Protein 5NC8 (pdb70)

Foldseek 3Di:
DEEEEEACDPQSVVVVVVVCVVPYAYEYEEADDDDDDDVHHYDYDLPLDPVVCVVSVLVPGQEYEARDPDLVSSVSNVVCCVVPVVNYHYAYEAQDLVSQLVCVLVVNLRYDHDCPLVVLVVQLVVVVVVPDPSVVSVVVSVVVVVVVSVVSVVVSVVD/DEEEEEACDPQSVVVVVVVCVVPGAYEYEEADDDDDDGHYDHDQPLDPVVCVVRVLVPYQEYEARDDDLVSSVSNVVCCVVPPVNYHYAYEAQDLLSQLVCVVVPNLRYDHDCLLVVLVVQLVVVVVVPDPSVVSVVVSVVVVVVVSVVSNVCSVVHD

Nearest PDB structures (foldseek):
  5nc8-assembly1_A  TM=1.006E+00  e=4.667E-31  Shewanella denitrificans OS217
  5nc8-assembly1_B  TM=9.861E-01  e=5.699E-29  Shewanella denitrificans OS217
  3l9x-assembly1_B  TM=9.529E-01  e=3.252E-15  Escherichia coli K-12
  3eyw-assembly1_B  TM=9.584E-01  e=4.752E-15  Escherichia coli K-12
  3l9w-assembly1_B  TM=9.589E-01  e=1.580E-14  Escherichia coli K-12

Radius of gyration: 20.37 Å; Cα contacts (8 Å, |Δi|>4): 552; chains: 2; bounding box: 45×52×51 Å

Sequence (317 aa):
NSVIIAGYGRFGQVVGRLLSAQGYHLSILDHSPSQIDMLNKVFYGDAARKDLLEAAGAKDAQLLVIAIDAPDKALEIVELAHKHYPQLKIVARAIDRRHAYQYLRLGVTSFKRETFDSAVNLGIEALTLLGNSSTVAERAGDLFSQHDNASLHELAALWNSVIIAGYGRFGQVVGRLLSAQGYHLSILDHSPSQIDNKVFYGDAARKDLLEAAGAKDAQLLVIAIDAPDKALEIVELAHKHYPQLKIVARAIDRRHAYQYLRLGVTSFKRETFDSAVNLGIEALTLLGNSSTVAERAGDLFSQHDNASLHELAALWG

Structure (mmCIF, N/CA/C/O backbone):
data_5NC8
#
_entry.id   5NC8
#
_cell.length_a   71.600
_cell.length_b   71.600
_cell.length_c   140.350
_cell.angle_alpha   90.00
_cell.angle_beta   90.00
_cell.angle_gamma   90.00
#
_symmetry.space_group_name_H-M   'P 41 21 2'
#
loop_
_entity.id
_entity.type
_entity.pdbx_description
1 polymer 'Potassium efflux system protein'
2 non-polymer 'ADENOSINE MONOPHOSPHATE'
#
loop_
_atom_site.group_PDB
_atom_site.id
_atom_site.type_symbol
_atom_site.label_atom_id
_atom_site.label_alt_id
_atom_site.label_comp_id
_atom_site.label_asym_id
_atom_site.label_entity_id
_atom_site.label_seq_id
_atom_site.pdbx_PDB_ins_code
_atom_site.Cartn_x
_atom_site.Cartn_y
_atom_site.Cartn_z
_atom_site.occupancy
_atom_site.B_iso_or_equiv
_atom_site.auth_seq_id
_atom_site.auth_comp_id
_atom_site.auth_asym_id
_atom_site.auth_atom_id
_atom_site.pdbx_PDB_model_num
ATOM 1 N N . ASN A 1 28 ? -7.483 19.963 24.844 1.00 153.38 407 ASN A N 1
ATOM 2 C CA . ASN A 1 28 ? -7.666 18.695 24.062 1.00 149.64 407 ASN A CA 1
ATOM 3 C C . ASN A 1 28 ? -6.384 18.216 23.363 1.00 141.30 407 ASN A C 1
ATOM 4 O O . ASN A 1 28 ? -5.319 18.820 23.552 1.00 134.89 407 ASN A O 1
ATOM 9 N N . SER A 1 29 ? -6.480 17.140 22.570 1.00 136.83 408 SER A N 1
ATOM 10 C CA . SER A 1 29 ? -5.293 16.427 22.100 1.00 131.89 408 SER A CA 1
ATOM 11 C C . SER A 1 29 ? -4.922 16.508 20.628 1.00 124.51 408 SER A C 1
ATOM 12 O O . SER A 1 29 ? -5.695 16.130 19.738 1.00 125.58 408 SER A O 1
ATOM 15 N N . VAL A 1 30 ? -3.675 16.920 20.410 1.00 115.39 409 VAL A N 1
ATOM 16 C CA . VAL A 1 30 ? -3.118 17.116 19.080 1.00 108.75 409 VAL A CA 1
ATOM 17 C C . VAL A 1 30 ? -1.812 16.346 18.899 1.00 102.77 409 VAL A C 1
ATOM 18 O O . VAL A 1 30 ? -0.936 16.372 19.751 1.00 99.65 409 VAL A O 1
ATOM 22 N N . ILE A 1 31 ? -1.680 15.682 17.760 1.00 100.53 410 ILE A N 1
ATOM 23 C CA . ILE A 1 31 ? -0.461 14.971 17.426 1.00 98.37 410 ILE A CA 1
ATOM 24 C C . ILE A 1 31 ? 0.338 15.793 16.415 1.00 95.56 410 ILE A C 1
ATOM 25 O O . ILE A 1 31 ? -0.126 16.047 15.309 1.00 96.14 410 ILE A O 1
ATOM 30 N N . ILE A 1 32 ? 1.540 16.180 16.785 1.00 93.30 411 ILE A N 1
ATOM 31 C CA . ILE A 1 32 ? 2.398 16.887 15.874 1.00 94.08 411 ILE A CA 1
ATOM 32 C C . ILE A 1 32 ? 3.435 15.892 15.407 1.00 95.54 411 ILE A C 1
ATOM 33 O O . ILE A 1 32 ? 4.244 15.416 16.200 1.00 99.63 411 ILE A O 1
ATOM 38 N N . ALA A 1 33 ? 3.398 15.581 14.118 1.00 94.69 412 ALA A N 1
ATOM 39 C CA . ALA A 1 33 ? 4.349 14.677 13.530 1.00 95.63 412 ALA A CA 1
ATOM 40 C C . ALA A 1 33 ? 5.413 15.518 12.889 1.00 93.67 412 ALA A C 1
ATOM 41 O O . ALA A 1 33 ? 5.130 16.251 11.955 1.00 93.43 412 ALA A O 1
ATOM 43 N N . GLY A 1 34 ? 6.643 15.414 13.366 1.00 94.58 413 GLY A N 1
ATOM 44 C CA . GLY A 1 34 ? 7.719 16.307 12.886 1.00 95.51 413 GLY A CA 1
ATOM 45 C C . GLY A 1 34 ? 7.794 17.535 13.759 1.00 92.35 413 GLY A C 1
ATOM 46 O O . GLY A 1 34 ? 6.778 18.182 13.989 1.00 93.24 413 GLY A O 1
ATOM 47 N N . TYR A 1 35 ? 8.966 17.832 14.294 1.00 92.63 414 TYR A N 1
ATOM 48 C CA . TYR A 1 35 ? 9.094 18.927 15.240 1.00 92.49 414 TYR A CA 1
ATOM 49 C C . TYR A 1 35 ? 10.323 19.730 14.935 1.00 91.19 414 TYR A C 1
ATOM 50 O O . TYR A 1 35 ? 11.123 20.050 15.806 1.00 90.89 414 TYR A O 1
ATOM 59 N N . GLY A 1 36 ? 10.444 20.070 13.662 1.00 89.22 415 GLY A N 1
ATOM 60 C CA . GLY A 1 36 ? 11.514 20.909 13.233 1.00 89.77 415 GLY A CA 1
ATOM 61 C C . GLY A 1 36 ? 11.068 22.335 13.371 1.00 85.87 415 GLY A C 1
ATOM 62 O O . GLY A 1 36 ? 10.233 22.655 14.233 1.00 83.94 415 GLY A O 1
ATOM 63 N N . ARG A 1 37 ? 11.609 23.191 12.507 1.00 84.52 416 ARG A N 1
ATOM 64 C CA . ARG A 1 37 ? 11.205 24.585 12.459 1.00 81.71 416 ARG A CA 1
ATOM 65 C C . ARG A 1 37 ? 9.694 24.747 12.276 1.00 80.68 416 ARG A C 1
ATOM 66 O O . ARG A 1 37 ? 9.062 25.599 12.898 1.00 81.45 416 ARG A O 1
ATOM 74 N N . PHE A 1 38 ? 9.111 23.912 11.435 1.00 81.80 417 PHE A N 1
ATOM 75 C CA . PHE A 1 38 ? 7.699 24.002 11.160 1.00 79.13 417 PHE A CA 1
ATOM 76 C C . PHE A 1 38 ? 6.894 23.569 12.366 1.00 80.02 417 PHE A C 1
ATOM 77 O O . PHE A 1 38 ? 6.114 24.355 12.889 1.00 83.36 417 PHE A O 1
ATOM 85 N N . GLY A 1 39 ? 7.079 22.342 12.831 1.00 81.81 418 GLY A N 1
ATOM 86 C CA . GLY A 1 39 ? 6.241 21.812 13.947 1.00 80.99 418 GLY A CA 1
ATOM 87 C C . GLY A 1 39 ? 6.326 22.554 15.281 1.00 81.21 418 GLY A C 1
ATOM 88 O O . GLY A 1 39 ? 5.377 22.562 16.034 1.00 78.72 418 GLY A O 1
ATOM 89 N N . GLN A 1 40 ? 7.464 23.196 15.563 1.00 83.96 419 GLN A N 1
ATOM 90 C CA . GLN A 1 40 ? 7.612 23.934 16.812 1.00 87.00 419 GLN A CA 1
ATOM 91 C C . GLN A 1 40 ? 6.788 25.190 16.847 1.00 87.54 419 GLN A C 1
ATOM 92 O O . GLN A 1 40 ? 6.253 25.557 17.898 1.00 91.44 419 GLN A O 1
ATOM 98 N N . VAL A 1 41 ? 6.718 25.875 15.712 1.00 85.51 420 VAL A N 1
ATOM 99 C CA . VAL A 1 41 ? 5.880 27.064 15.593 1.00 84.92 420 VAL A CA 1
ATOM 100 C C . VAL A 1 41 ? 4.396 26.703 15.844 1.00 85.81 420 VAL A C 1
ATOM 101 O O . VAL A 1 41 ? 3.699 27.336 16.649 1.00 88.47 420 VAL A O 1
ATOM 105 N N . VAL A 1 42 ? 3.934 25.660 15.181 1.00 85.02 421 VAL A N 1
ATOM 106 C CA . VAL A 1 42 ? 2.565 25.210 15.339 1.00 86.62 421 VAL A CA 1
ATOM 107 C C . VAL A 1 42 ? 2.352 24.718 16.746 1.00 92.23 421 VAL A C 1
ATOM 108 O O . VAL A 1 42 ? 1.319 24.956 17.342 1.00 93.89 421 VAL A O 1
ATOM 112 N N . GLY A 1 43 ? 3.329 23.993 17.265 1.00 72.65 422 GLY A N 1
ATOM 113 C CA . GLY A 1 43 ? 3.257 23.471 18.633 1.00 79.36 422 GLY A CA 1
ATOM 114 C C . GLY A 1 43 ? 3.011 24.585 19.634 1.00 82.04 422 GLY A C 1
ATOM 115 O O . GLY A 1 43 ? 2.069 24.528 20.446 1.00 81.55 422 GLY A O 1
ATOM 116 N N . ARG A 1 44 ? 3.857 25.610 19.533 1.00 83.65 423 ARG A N 1
ATOM 117 C CA . ARG A 1 44 ? 3.750 26.810 20.349 1.00 84.74 423 ARG A CA 1
ATOM 118 C C . ARG A 1 44 ? 2.410 27.516 20.184 1.00 83.02 423 ARG A C 1
ATOM 119 O O . ARG A 1 44 ? 1.712 27.807 21.170 1.00 83.12 423 ARG A O 1
ATOM 127 N N . LEU A 1 45 ? 2.049 27.785 18.935 1.00 78.44 424 LEU A N 1
ATOM 128 C CA . LEU A 1 45 ? 0.773 28.417 18.667 1.00 75.54 424 LEU A CA 1
ATOM 129 C C . LEU A 1 45 ? -0.373 27.744 19.404 1.00 76.38 424 LEU A C 1
ATOM 130 O O . LEU A 1 45 ? -1.163 28.416 20.046 1.00 81.69 424 LEU A O 1
ATOM 135 N N . LEU A 1 46 ? -0.465 26.426 19.325 1.00 78.88 425 LEU A N 1
ATOM 136 C CA . LEU A 1 46 ? -1.611 25.699 19.895 1.00 81.28 425 LEU A CA 1
ATOM 137 C C . LEU A 1 46 ? -1.549 25.566 21.400 1.00 82.27 425 LEU A C 1
ATOM 138 O O . LEU A 1 46 ? -2.585 25.697 22.054 1.00 85.81 425 LEU A O 1
ATOM 143 N N . SER A 1 47 ? -0.359 25.332 21.958 1.00 79.88 426 SER A N 1
ATOM 144 C CA . SER A 1 47 ? -0.221 25.327 23.426 1.00 83.03 426 SER A CA 1
ATOM 145 C C . SER A 1 47 ? -0.625 26.663 24.056 1.00 84.32 426 SER A C 1
ATOM 146 O O . SER A 1 47 ? -0.948 26.719 25.252 1.00 83.51 426 SER A O 1
ATOM 149 N N . ALA A 1 48 ? -0.515 27.744 23.271 1.00 81.37 427 ALA A N 1
ATOM 150 C CA . ALA A 1 48 ? -0.998 29.052 23.684 1.00 78.78 427 ALA A CA 1
ATOM 151 C C . ALA A 1 48 ? -2.458 28.956 24.086 1.00 80.82 427 ALA A C 1
ATOM 152 O O . ALA A 1 48 ? -2.812 29.493 25.112 1.00 85.07 427 ALA A O 1
ATOM 154 N N . GLN A 1 49 ? -3.282 28.234 23.320 1.00 80.48 428 GLN A N 1
ATOM 155 C CA . GLN A 1 49 ? -4.689 28.027 23.687 1.00 84.06 428 GLN A CA 1
ATOM 156 C C . GLN A 1 49 ? -4.913 26.858 24.582 1.00 86.53 428 GLN A C 1
ATOM 157 O O . GLN A 1 49 ? -6.038 26.577 24.964 1.00 86.89 428 GLN A O 1
ATOM 163 N N . GLY A 1 50 ? -3.852 26.148 24.884 1.00 89.36 429 GLY A N 1
ATOM 164 C CA . GLY A 1 50 ? -3.915 25.148 25.917 1.00 96.11 429 GLY A CA 1
ATOM 165 C C . GLY A 1 50 ? -4.262 23.788 25.389 1.00 96.76 429 GLY A C 1
ATOM 166 O O . GLY A 1 50 ? -4.831 22.979 26.114 1.00 102.81 429 GLY A O 1
ATOM 167 N N . TYR A 1 51 ? -3.896 23.512 24.147 1.00 92.75 430 TYR A N 1
ATOM 168 C CA . TYR A 1 51 ? -4.019 22.164 23.656 1.00 95.17 430 TYR A CA 1
ATOM 169 C C . TYR A 1 51 ? -2.827 21.327 24.085 1.00 99.38 430 TYR A C 1
ATOM 170 O O . TYR A 1 51 ? -1.692 21.711 23.866 1.00 97.53 430 TYR A O 1
ATOM 179 N N . HIS A 1 52 ? -3.090 20.188 24.718 1.00 105.35 431 HIS A N 1
ATOM 180 C CA . HIS A 1 52 ? -2.033 19.223 24.997 1.00 109.05 431 HIS A CA 1
ATOM 181 C C . HIS A 1 52 ? -1.507 18.707 23.658 1.00 102.33 431 HIS A C 1
ATOM 182 O O . HIS A 1 52 ? -2.234 18.641 22.673 1.00 106.11 431 HIS A O 1
ATOM 189 N N . LEU A 1 53 ? -0.236 18.353 23.621 1.00 98.29 432 LEU A N 1
ATOM 190 C CA . LEU A 1 53 ? 0.384 17.892 22.391 1.00 94.37 432 LEU A CA 1
ATOM 191 C C . LEU A 1 53 ? 1.105 16.556 22.582 1.00 94.56 432 LEU A C 1
ATOM 192 O O . LEU A 1 53 ? 1.622 16.279 23.661 1.00 92.56 432 LEU A O 1
ATOM 197 N N . SER A 1 54 ? 1.116 15.738 21.525 1.00 93.83 433 SER A N 1
ATOM 198 C CA . SER A 1 54 ? 1.999 14.577 21.430 1.00 94.60 433 SER A CA 1
ATOM 199 C C . SER A 1 54 ? 2.879 14.757 20.208 1.00 94.18 433 SER A C 1
ATOM 200 O O . SER A 1 54 ? 2.385 14.806 19.077 1.00 97.86 433 SER A O 1
ATOM 203 N N . ILE A 1 55 ? 4.179 14.860 20.440 1.00 92.10 434 ILE A N 1
ATOM 204 C CA . ILE A 1 55 ? 5.120 15.159 19.383 1.00 90.90 434 ILE A CA 1
ATOM 205 C C . ILE A 1 55 ? 5.793 13.869 18.943 1.00 92.59 434 ILE A C 1
ATOM 206 O O . ILE A 1 55 ? 6.185 13.062 19.791 1.00 97.78 434 ILE A O 1
ATOM 211 N N . LEU A 1 56 ? 5.945 13.692 17.627 1.00 90.28 435 LEU A N 1
ATOM 212 C CA . LEU A 1 56 ? 6.787 12.631 17.048 1.00 90.34 435 LEU A CA 1
ATOM 213 C C . LEU A 1 56 ? 7.918 13.260 16.240 1.00 90.34 435 LEU A C 1
ATOM 214 O O . LEU A 1 56 ? 7.669 14.164 15.448 1.00 88.23 435 LEU A O 1
ATOM 219 N N . ASP A 1 57 ? 9.155 12.793 16.432 1.00 94.34 436 ASP A N 1
ATOM 220 C CA . ASP A 1 57 ? 10.304 13.270 15.623 1.00 94.78 436 ASP A CA 1
ATOM 221 C C . ASP A 1 57 ? 11.431 12.228 15.530 1.00 97.00 436 ASP A C 1
ATOM 222 O O . ASP A 1 57 ? 11.683 11.489 16.476 1.00 97.89 436 ASP A O 1
ATOM 227 N N . HIS A 1 58 ? 12.084 12.166 14.369 1.00 99.07 437 HIS A N 1
ATOM 228 C CA . HIS A 1 58 ? 13.379 11.521 14.221 1.00 102.11 437 HIS A CA 1
ATOM 229 C C . HIS A 1 58 ? 14.389 12.115 15.210 1.00 105.76 437 HIS A C 1
ATOM 230 O O . HIS A 1 58 ? 14.473 13.342 15.365 1.00 104.61 437 HIS A O 1
ATOM 237 N N . SER A 1 59 ? 15.218 11.271 15.801 1.00 109.40 438 SER A N 1
ATOM 238 C CA . SER A 1 59 ? 16.381 11.745 16.563 1.00 114.03 438 SER A CA 1
ATOM 239 C C . SER A 1 59 ? 16.062 12.552 17.835 1.00 112.99 438 SER A C 1
ATOM 240 O O . SER A 1 59 ? 15.442 13.620 17.764 1.00 104.39 438 SER A O 1
ATOM 243 N N . PRO A 1 60 ? 16.493 12.023 19.003 1.00 119.78 439 PRO A N 1
ATOM 244 C CA . PRO A 1 60 ? 16.481 12.704 20.309 1.00 125.19 439 PRO A CA 1
ATOM 245 C C . PRO A 1 60 ? 17.240 14.040 20.386 1.00 131.59 439 PRO A C 1
ATOM 246 O O . PRO A 1 60 ? 18.332 14.195 19.822 1.00 124.39 439 PRO A O 1
ATOM 250 N N . SER A 1 61 ? 16.615 14.995 21.076 1.00 139.78 440 SER A N 1
ATOM 251 C CA . SER A 1 61 ? 17.226 16.258 21.423 1.00 147.71 440 SER A CA 1
ATOM 252 C C . SER A 1 61 ? 17.373 16.297 22.966 1.00 153.49 440 SER A C 1
ATOM 253 O O . SER A 1 61 ? 18.096 15.470 23.569 1.00 149.76 440 SER A O 1
ATOM 256 N N . GLN A 1 62 ? 16.744 17.310 23.569 1.00 154.50 441 GLN A N 1
ATOM 257 C CA . GLN A 1 62 ? 16.320 17.345 24.964 1.00 153.66 441 GLN A CA 1
ATOM 258 C C . GLN A 1 62 ? 14.881 17.901 24.884 1.00 150.16 441 GLN A C 1
ATOM 259 O O . GLN A 1 62 ? 14.509 18.501 23.852 1.00 136.35 441 GLN A O 1
ATOM 265 N N . ILE A 1 63 ? 14.069 17.691 25.928 1.00 146.77 442 ILE A N 1
ATOM 266 C CA . ILE A 1 63 ? 12.636 18.050 25.871 1.00 134.39 442 ILE A CA 1
ATOM 267 C C . ILE A 1 63 ? 11.931 18.419 27.179 1.00 133.34 442 ILE A C 1
ATOM 268 O O . ILE A 1 63 ? 12.218 17.910 28.257 1.00 130.91 442 ILE A O 1
ATOM 273 N N . ASP A 1 64 ? 10.963 19.312 27.012 1.00 135.40 443 ASP A N 1
ATOM 274 C CA . ASP A 1 64 ? 10.074 19.773 28.064 1.00 141.72 443 ASP A CA 1
ATOM 275 C C . ASP A 1 64 ? 9.011 18.782 28.568 1.00 145.42 443 ASP A C 1
ATOM 276 O O . ASP A 1 64 ? 8.255 18.164 27.798 1.00 140.68 443 ASP A O 1
ATOM 281 N N . MET A 1 65 ? 8.958 18.671 29.890 1.00 143.69 444 MET A N 1
ATOM 282 C CA . MET A 1 65 ? 7.739 18.312 30.597 1.00 144.28 444 MET A CA 1
ATOM 283 C C . MET A 1 65 ? 6.582 19.265 30.194 1.00 150.03 444 MET A C 1
ATOM 284 O O . MET A 1 65 ? 6.617 19.908 29.127 1.00 148.07 444 MET A O 1
ATOM 289 N N . LEU A 1 66 ? 5.562 19.348 31.055 1.00 151.77 445 LEU A N 1
ATOM 290 C CA . LEU A 1 66 ? 4.433 20.276 30.906 1.00 142.81 445 LEU A CA 1
ATOM 291 C C . LEU A 1 66 ? 3.792 20.216 29.537 1.00 134.90 445 LEU A C 1
ATOM 292 O O . LEU A 1 66 ? 2.857 19.446 29.334 1.00 131.00 445 LEU A O 1
ATOM 297 N N . ASN A 1 71 ? 3.052 17.816 27.754 1.00 112.90 450 ASN A N 1
ATOM 298 C CA . ASN A 1 71 ? 3.476 17.331 26.443 1.00 109.90 450 ASN A CA 1
ATOM 299 C C . ASN A 1 71 ? 4.054 15.922 26.519 1.00 104.14 450 ASN A C 1
ATOM 300 O O . ASN A 1 71 ? 4.457 15.473 27.587 1.00 107.90 450 ASN A O 1
ATOM 305 N N . LYS A 1 72 ? 4.096 15.247 25.372 1.00 95.78 451 LYS A N 1
ATOM 306 C CA . LYS A 1 72 ? 4.399 13.819 25.304 1.00 97.45 451 LYS A CA 1
ATOM 307 C C . LYS A 1 72 ? 5.146 13.536 24.020 1.00 95.78 451 LYS A C 1
ATOM 308 O O . LYS A 1 72 ? 4.642 13.822 22.932 1.00 91.27 451 LYS A O 1
ATOM 314 N N . VAL A 1 73 ? 6.344 12.957 24.156 1.00 97.79 452 VAL A N 1
ATOM 315 C CA . VAL A 1 73 ? 7.346 12.936 23.077 1.00 90.74 452 VAL A CA 1
ATOM 316 C C . VAL A 1 73 ? 7.860 11.525 22.774 1.00 90.85 452 VAL A C 1
ATOM 317 O O . VAL A 1 73 ? 8.327 10.798 23.665 1.00 93.12 452 VAL A O 1
ATOM 321 N N . PHE A 1 74 ? 7.775 11.151 21.503 1.00 89.13 453 PHE A N 1
ATOM 322 C CA . PHE A 1 74 ? 8.193 9.818 21.057 1.00 89.80 453 PHE A CA 1
ATOM 323 C C . PHE A 1 74 ? 9.115 10.003 19.889 1.00 88.10 453 PHE A C 1
ATOM 324 O O . PHE A 1 74 ? 8.802 10.720 18.922 1.00 88.22 453 PHE A O 1
ATOM 332 N N . TYR A 1 75 ? 10.244 9.329 19.954 1.00 88.95 454 TYR A N 1
ATOM 333 C CA . TYR A 1 75 ? 11.216 9.429 18.890 1.00 88.29 454 TYR A CA 1
ATOM 334 C C . TYR A 1 75 ? 11.092 8.222 17.954 1.00 83.34 454 TYR A C 1
ATOM 335 O O . TYR A 1 75 ? 11.151 7.068 18.383 1.00 85.71 454 TYR A O 1
ATOM 344 N N . GLY A 1 76 ? 10.847 8.508 16.681 1.00 78.72 455 GLY A N 1
ATOM 345 C CA . GLY A 1 76 ? 10.746 7.477 15.665 1.00 80.08 455 GLY A CA 1
ATOM 346 C C . GLY A 1 76 ? 10.171 7.979 14.357 1.00 79.36 455 GLY A C 1
ATOM 347 O O . GLY A 1 76 ? 9.906 9.184 14.192 1.00 76.84 455 GLY A O 1
ATOM 348 N N . ASP A 1 77 ? 9.972 7.047 13.425 1.00 81.95 456 ASP A N 1
ATOM 349 C CA . ASP A 1 77 ? 9.332 7.347 12.150 1.00 81.06 456 ASP A CA 1
ATOM 350 C C . ASP A 1 77 ? 7.816 7.547 12.345 1.00 84.12 456 ASP A C 1
ATOM 351 O O . ASP A 1 77 ? 7.106 6.639 12.774 1.00 75.98 456 ASP A O 1
ATOM 356 N N . ALA A 1 78 ? 7.352 8.763 12.056 1.00 83.27 457 ALA A N 1
ATOM 357 C CA . ALA A 1 78 ? 5.968 9.145 12.264 1.00 82.80 457 ALA A CA 1
ATOM 358 C C . ALA A 1 78 ? 5.033 8.326 11.383 1.00 80.39 457 ALA A C 1
ATOM 359 O O . ALA A 1 78 ? 3.861 8.100 11.737 1.00 81.73 457 ALA A O 1
ATOM 361 N N . ALA A 1 79 ? 5.554 7.880 10.242 1.00 76.81 458 ALA A N 1
ATOM 362 C CA . ALA A 1 79 ? 4.805 6.993 9.342 1.00 83.10 458 ALA A CA 1
ATOM 363 C C . ALA A 1 79 ? 4.709 5.515 9.809 1.00 87.70 458 ALA A C 1
ATOM 364 O O . ALA A 1 79 ? 4.339 4.655 9.020 1.00 90.00 458 ALA A O 1
ATOM 366 N N . ARG A 1 80 ? 5.089 5.220 11.055 1.00 90.08 459 ARG A N 1
ATOM 367 C CA . ARG A 1 80 ? 4.837 3.917 11.678 1.00 92.07 459 ARG A CA 1
ATOM 368 C C . ARG A 1 80 ? 3.540 4.010 12.454 1.00 91.33 459 ARG A C 1
ATOM 369 O O . ARG A 1 80 ? 3.336 4.960 13.237 1.00 81.53 459 ARG A O 1
ATOM 377 N N . LYS A 1 81 ? 2.668 3.021 12.254 1.00 94.05 460 LYS A N 1
ATOM 378 C CA . LYS A 1 81 ? 1.362 3.025 12.911 1.00 93.53 460 LYS A CA 1
ATOM 379 C C . LYS A 1 81 ? 1.499 2.805 14.423 1.00 95.17 460 LYS A C 1
ATOM 380 O O . LYS A 1 81 ? 0.876 3.516 15.208 1.00 90.83 460 LYS A O 1
ATOM 386 N N . ASP A 1 82 ? 2.316 1.832 14.827 1.00 100.75 461 ASP A N 1
ATOM 387 C CA . ASP A 1 82 ? 2.549 1.569 16.245 1.00 106.26 461 ASP A CA 1
ATOM 388 C C . ASP A 1 82 ? 2.885 2.854 17.013 1.00 104.22 461 ASP A C 1
ATOM 389 O O . ASP A 1 82 ? 2.501 2.996 18.173 1.00 105.73 461 ASP A O 1
ATOM 394 N N . LEU A 1 83 ? 3.588 3.780 16.348 1.00 100.47 462 LEU A N 1
ATOM 395 C CA . LEU A 1 83 ? 4.089 5.008 16.973 1.00 94.85 462 LEU A CA 1
ATOM 396 C C . LEU A 1 83 ? 2.994 6.075 17.103 1.00 92.84 462 LEU A C 1
ATOM 397 O O . LEU A 1 83 ? 2.835 6.694 18.154 1.00 86.63 462 LEU A O 1
ATOM 402 N N . LEU A 1 84 ? 2.222 6.261 16.037 1.00 94.74 463 LEU A N 1
ATOM 403 C CA . LEU A 1 84 ? 1.011 7.092 16.092 1.00 90.34 463 LEU A CA 1
ATOM 404 C C . LEU A 1 84 ? 0.069 6.624 17.204 1.00 94.01 463 LEU A C 1
ATOM 405 O O . LEU A 1 84 ? -0.385 7.439 18.000 1.00 99.46 463 LEU A O 1
ATOM 410 N N . GLU A 1 85 ? -0.197 5.316 17.266 1.00 92.07 464 GLU A N 1
ATOM 411 C CA . GLU A 1 85 ? -1.045 4.720 18.311 1.00 96.75 464 GLU A CA 1
ATOM 412 C C . GLU A 1 85 ? -0.554 5.077 19.703 1.00 94.64 464 GLU A C 1
ATOM 413 O O . GLU A 1 85 ? -1.343 5.315 20.613 1.00 91.58 464 GLU A O 1
ATOM 419 N N . ALA A 1 86 ? 0.765 5.080 19.858 1.00 96.57 465 ALA A N 1
ATOM 420 C CA . ALA A 1 86 ? 1.423 5.508 21.100 1.00 101.29 465 ALA A CA 1
ATOM 421 C C . ALA A 1 86 ? 1.234 7.004 21.385 1.00 98.07 465 ALA A C 1
ATOM 422 O O . ALA A 1 86 ? 1.095 7.402 22.543 1.00 98.29 465 ALA A O 1
ATOM 424 N N . ALA A 1 87 ? 1.211 7.822 20.332 1.00 91.08 466 ALA A N 1
ATOM 425 C CA . ALA A 1 87 ? 0.867 9.239 20.467 1.00 88.52 466 ALA A CA 1
ATOM 426 C C . ALA A 1 87 ? -0.644 9.443 20.626 1.00 89.18 466 ALA A C 1
ATOM 427 O O . ALA A 1 87 ? -1.143 10.573 20.530 1.00 85.54 466 ALA A O 1
ATOM 429 N N . GLY A 1 88 ? -1.354 8.344 20.890 1.00 92.37 467 GLY A N 1
ATOM 430 C CA . GLY A 1 88 ? -2.785 8.353 21.119 1.00 95.37 467 GLY A CA 1
ATOM 431 C C . GLY A 1 88 ? -3.523 8.690 19.855 1.00 94.11 467 GLY A C 1
ATOM 432 O O . GLY A 1 88 ? -4.522 9.394 19.896 1.00 94.06 467 GLY A O 1
ATOM 433 N N . ALA A 1 89 ? -3.033 8.191 18.726 1.00 93.58 468 ALA A N 1
ATOM 434 C CA . ALA A 1 89 ? -3.707 8.434 17.451 1.00 95.32 468 ALA A CA 1
ATOM 435 C C . ALA A 1 89 ? -5.134 7.894 17.480 1.00 102.90 468 ALA A C 1
ATOM 436 O O . ALA A 1 89 ? -6.022 8.428 16.803 1.00 99.24 468 ALA A O 1
ATOM 438 N N . LYS A 1 90 ? -5.340 6.835 18.262 1.00 106.35 469 LYS A N 1
ATOM 439 C CA . LYS A 1 90 ? -6.660 6.273 18.432 1.00 112.44 469 LYS A CA 1
ATOM 440 C C . LYS A 1 90 ? -7.684 7.355 18.891 1.00 116.36 469 LYS A C 1
ATOM 441 O O . LYS A 1 90 ? -8.758 7.490 18.294 1.00 118.18 469 LYS A O 1
ATOM 447 N N . ASP A 1 91 ? -7.332 8.149 19.905 1.00 116.11 470 ASP A N 1
ATOM 448 C CA . ASP A 1 91 ? -8.268 9.123 20.504 1.00 115.99 470 ASP A CA 1
ATOM 449 C C . ASP A 1 91 ? -7.978 10.617 20.264 1.00 111.55 470 ASP A C 1
ATOM 450 O O . ASP A 1 91 ? -8.760 11.457 20.678 1.00 116.11 470 ASP A O 1
ATOM 455 N N . ALA A 1 92 ? -6.874 10.960 19.606 1.00 108.42 471 ALA A N 1
ATOM 456 C CA . ALA A 1 92 ? -6.578 12.365 19.291 1.00 100.29 471 ALA A CA 1
ATOM 457 C C . ALA A 1 92 ? -7.665 12.946 18.409 1.00 101.69 471 ALA A C 1
ATOM 458 O O . ALA A 1 92 ? -8.469 12.216 17.824 1.00 103.57 471 ALA A O 1
ATOM 460 N N . GLN A 1 93 ? -7.694 14.267 18.324 1.00 105.89 472 GLN A N 1
ATOM 461 C CA . GLN A 1 93 ? -8.703 14.978 17.529 1.00 110.74 472 GLN A CA 1
ATOM 462 C C . GLN A 1 93 ? -8.121 15.418 16.175 1.00 106.76 472 GLN A C 1
ATOM 463 O O . GLN A 1 93 ? -8.772 15.260 15.134 1.00 97.80 472 GLN A O 1
ATOM 469 N N . LEU A 1 94 ? -6.899 15.968 16.218 1.00 102.93 473 LEU A N 1
ATOM 470 C CA . LEU A 1 94 ? -6.218 16.531 15.044 1.00 93.57 473 LEU A CA 1
ATOM 471 C C . LEU A 1 94 ? -4.796 15.996 14.932 1.00 81.98 473 LEU A C 1
ATOM 472 O O . LEU A 1 94 ? -4.123 15.838 15.947 1.00 75.81 473 LEU A O 1
ATOM 477 N N . LEU A 1 95 ? -4.384 15.689 13.698 1.00 76.19 474 LEU A N 1
ATOM 478 C CA . LEU A 1 95 ? -3.007 15.340 13.363 1.00 73.27 474 LEU A CA 1
ATOM 479 C C . LEU A 1 95 ? -2.405 16.429 12.480 1.00 77.27 474 LEU A C 1
ATOM 480 O O . LEU A 1 95 ? -2.909 16.700 11.387 1.00 81.97 474 LEU A O 1
ATOM 485 N N . VAL A 1 96 ? -1.316 17.033 12.943 1.00 74.06 475 VAL A N 1
ATOM 486 C CA . VAL A 1 96 ? -0.531 17.962 12.139 1.00 67.25 475 VAL A CA 1
ATOM 487 C C . VAL A 1 96 ? 0.638 17.215 11.507 1.00 69.86 475 VAL A C 1
ATOM 488 O O . VAL A 1 96 ? 1.422 16.559 12.210 1.00 68.19 475 VAL A O 1
ATOM 492 N N . ILE A 1 97 ? 0.758 17.319 10.184 1.00 75.25 476 ILE A N 1
ATOM 493 C CA . ILE A 1 97 ? 1.896 16.757 9.441 1.00 72.99 476 ILE A CA 1
ATOM 494 C C . ILE A 1 97 ? 2.883 17.891 9.122 1.00 72.71 476 ILE A C 1
ATOM 495 O O . ILE A 1 97 ? 2.598 18.800 8.337 1.00 73.63 476 ILE A O 1
ATOM 500 N N . ALA A 1 98 ? 4.033 17.857 9.789 1.00 74.00 477 ALA A N 1
ATOM 501 C CA . ALA A 1 98 ? 4.957 18.994 9.819 1.00 70.15 477 ALA A CA 1
ATOM 502 C C . ALA A 1 98 ? 6.375 18.545 9.521 1.00 70.77 477 ALA A C 1
ATOM 503 O O . ALA A 1 98 ? 7.337 19.237 9.883 1.00 80.82 477 ALA A O 1
ATOM 505 N N . ILE A 1 99 ? 6.499 17.406 8.835 1.00 70.87 478 ILE A N 1
ATOM 506 C CA . ILE A 1 99 ? 7.790 16.846 8.436 1.00 69.67 478 ILE A CA 1
ATOM 507 C C . ILE A 1 99 ? 8.207 17.309 7.044 1.00 75.50 478 ILE A C 1
ATOM 508 O O . ILE A 1 99 ? 7.365 17.704 6.216 1.00 79.07 478 ILE A O 1
ATOM 513 N N . ASP A 1 100 ? 9.514 17.229 6.788 1.00 79.69 479 ASP A N 1
ATOM 514 C CA . ASP A 1 100 ? 10.121 17.741 5.545 1.00 82.93 479 ASP A CA 1
ATOM 515 C C . ASP A 1 100 ? 10.165 16.736 4.387 1.00 84.98 479 ASP A C 1
ATOM 516 O O . ASP A 1 100 ? 10.440 17.124 3.241 1.00 90.79 479 ASP A O 1
ATOM 521 N N . ALA A 1 101 ? 9.876 15.463 4.683 1.00 88.04 480 ALA A N 1
ATOM 522 C CA . ALA A 1 101 ? 9.848 14.372 3.676 1.00 94.50 480 ALA A CA 1
ATOM 523 C C . ALA A 1 101 ? 8.437 14.193 3.054 1.00 91.26 480 ALA A C 1
ATOM 524 O O . ALA A 1 101 ? 7.521 13.707 3.743 1.00 77.51 480 ALA A O 1
ATOM 526 N N . PRO A 1 102 ? 8.275 14.537 1.748 1.00 87.81 481 PRO A N 1
ATOM 527 C CA . PRO A 1 102 ? 6.938 14.590 1.143 1.00 87.00 481 PRO A CA 1
ATOM 528 C C . PRO A 1 102 ? 6.257 13.232 0.857 1.00 86.06 481 PRO A C 1
ATOM 529 O O . PRO A 1 102 ? 5.031 13.139 0.853 1.00 82.82 481 PRO A O 1
ATOM 533 N N . ASP A 1 103 ? 7.049 12.198 0.612 1.00 88.93 482 ASP A N 1
ATOM 534 C CA . ASP A 1 103 ? 6.518 10.869 0.378 1.00 90.33 482 ASP A CA 1
ATOM 535 C C . ASP A 1 103 ? 5.971 10.272 1.689 1.00 83.35 482 ASP A C 1
ATOM 536 O O . ASP A 1 103 ? 4.825 9.873 1.749 1.00 81.96 482 ASP A O 1
ATOM 541 N N . LYS A 1 104 ? 6.778 10.255 2.744 1.00 81.42 483 LYS A N 1
ATOM 542 C CA . LYS A 1 104 ? 6.301 9.882 4.077 1.00 79.15 483 LYS A CA 1
ATOM 543 C C . LYS A 1 104 ? 5.070 10.650 4.468 1.00 75.79 483 LYS A C 1
ATOM 544 O O . LYS A 1 104 ? 4.184 10.112 5.116 1.00 76.03 483 LYS A O 1
ATOM 550 N N . ALA A 1 105 ? 5.035 11.936 4.138 1.00 75.58 484 ALA A N 1
ATOM 551 C CA . ALA A 1 105 ? 3.906 12.762 4.524 1.00 72.48 484 ALA A CA 1
ATOM 552 C C . ALA A 1 105 ? 2.617 12.163 3.957 1.00 74.59 484 ALA A C 1
ATOM 553 O O . ALA A 1 105 ? 1.645 11.999 4.687 1.00 78.96 484 ALA A O 1
ATOM 555 N N . LEU A 1 106 ? 2.630 11.804 2.677 1.00 72.67 485 LEU A N 1
ATOM 556 C CA . LEU A 1 106 ? 1.470 11.180 2.040 1.00 73.81 485 LEU A CA 1
ATOM 557 C C . LEU A 1 106 ? 1.158 9.787 2.614 1.00 76.62 485 LEU A C 1
ATOM 558 O O . LEU A 1 106 ? 0.003 9.440 2.857 1.00 78.52 485 LEU A O 1
ATOM 563 N N . GLU A 1 107 ? 2.208 8.998 2.826 1.00 80.37 486 GLU A N 1
ATOM 564 C CA . GLU A 1 107 ? 2.142 7.712 3.519 1.00 80.94 486 GLU A CA 1
ATOM 565 C C . GLU A 1 107 ? 1.411 7.783 4.867 1.00 81.22 486 GLU A C 1
ATOM 566 O O . GLU A 1 107 ? 0.677 6.863 5.215 1.00 88.71 486 GLU A O 1
ATOM 572 N N . ILE A 1 108 ? 1.602 8.868 5.619 1.00 78.03 487 ILE A N 1
ATOM 573 C CA . ILE A 1 108 ? 0.863 9.082 6.864 1.00 76.43 487 ILE A CA 1
ATOM 574 C C . ILE A 1 108 ? -0.602 9.400 6.579 1.00 77.95 487 ILE A C 1
ATOM 575 O O . ILE A 1 108 ? -1.492 8.869 7.246 1.00 83.20 487 ILE A O 1
ATOM 580 N N . VAL A 1 109 ? -0.842 10.292 5.623 1.00 75.09 488 VAL A N 1
ATOM 581 C CA . VAL A 1 109 ? -2.205 10.707 5.276 1.00 81.09 488 VAL A CA 1
ATOM 582 C C . VAL A 1 109 ? -3.095 9.494 4.999 1.00 88.97 488 VAL A C 1
ATOM 583 O O . VAL A 1 109 ? -4.226 9.416 5.481 1.00 86.81 488 VAL A O 1
ATOM 587 N N . GLU A 1 110 ? -2.553 8.539 4.250 1.00 89.41 489 GLU A N 1
ATOM 588 C CA . GLU A 1 110 ? -3.235 7.278 3.988 1.00 95.05 489 GLU A CA 1
ATOM 589 C C . GLU A 1 110 ? -3.495 6.449 5.245 1.00 90.14 489 GLU A C 1
ATOM 590 O O . GLU A 1 110 ? -4.600 5.938 5.411 1.00 92.48 489 GLU A O 1
ATOM 596 N N . LEU A 1 111 ? -2.488 6.280 6.106 1.00 85.76 490 LEU A N 1
ATOM 597 C CA . LEU A 1 111 ? -2.687 5.515 7.352 1.00 88.49 490 LEU A CA 1
ATOM 598 C C . LEU A 1 111 ? -3.754 6.171 8.175 1.00 88.64 490 LEU A C 1
ATOM 599 O O . LEU A 1 111 ? -4.574 5.489 8.785 1.00 97.70 490 LEU A O 1
ATOM 604 N N . ALA A 1 112 ? -3.716 7.500 8.223 1.00 82.56 491 ALA A N 1
ATOM 605 C CA . ALA A 1 112 ? -4.711 8.253 8.959 1.00 77.69 491 ALA A CA 1
ATOM 606 C C . ALA A 1 112 ? -6.080 7.929 8.398 1.00 78.66 491 ALA A C 1
ATOM 607 O O . ALA A 1 112 ? -6.976 7.588 9.162 1.00 83.20 491 ALA A O 1
ATOM 609 N N . HIS A 1 113 ? -6.238 8.001 7.076 1.00 75.14 492 HIS A N 1
ATOM 610 C CA . HIS A 1 113 ? -7.516 7.645 6.460 1.00 80.16 492 HIS A CA 1
ATOM 611 C C . HIS A 1 113 ? -7.908 6.195 6.760 1.00 86.37 492 HIS A C 1
ATOM 612 O O . HIS A 1 113 ? -8.988 5.927 7.296 1.00 88.85 492 HIS A O 1
ATOM 619 N N . LYS A 1 114 ? -7.008 5.275 6.427 1.00 85.73 493 LYS A N 1
ATOM 620 C CA . LYS A 1 114 ? -7.243 3.845 6.574 1.00 88.01 493 LYS A CA 1
ATOM 621 C C . LYS A 1 114 ? -7.646 3.422 7.988 1.00 89.06 493 LYS A C 1
ATOM 622 O O . LYS A 1 114 ? -8.524 2.573 8.145 1.00 96.83 493 LYS A O 1
ATOM 628 N N . HIS A 1 115 ? -7.025 4.024 9.002 1.00 84.45 494 HIS A N 1
ATOM 629 C CA . HIS A 1 115 ? -7.149 3.559 10.391 1.00 86.27 494 HIS A CA 1
ATOM 630 C C . HIS A 1 115 ? -7.723 4.558 11.391 1.00 85.22 494 HIS A C 1
ATOM 631 O O . HIS A 1 115 ? -8.216 4.168 12.432 1.00 90.05 494 HIS A O 1
ATOM 638 N N . TYR A 1 116 ? -7.616 5.846 11.127 1.00 90.71 495 TYR A N 1
ATOM 639 C CA . TYR A 1 116 ? -8.091 6.843 12.090 1.00 96.73 495 TYR A CA 1
ATOM 640 C C . TYR A 1 116 ? -8.892 7.870 11.310 1.00 102.18 495 TYR A C 1
ATOM 641 O O . TYR A 1 116 ? -8.439 9.007 11.112 1.00 105.60 495 TYR A O 1
ATOM 650 N N . PRO A 1 117 ? -10.082 7.459 10.823 1.00 107.07 496 PRO A N 1
ATOM 651 C CA . PRO A 1 117 ? -10.887 8.335 9.971 1.00 100.97 496 PRO A CA 1
ATOM 652 C C . PRO A 1 117 ? -11.517 9.494 10.758 1.00 98.70 496 PRO A C 1
ATOM 653 O O . PRO A 1 117 ? -11.925 10.474 10.150 1.00 91.10 496 PRO A O 1
ATOM 657 N N . GLN A 1 118 ? -11.549 9.399 12.092 1.00 101.02 497 GLN A N 1
ATOM 658 C CA . GLN A 1 118 ? -12.080 10.476 12.924 1.00 110.96 497 GLN A CA 1
ATOM 659 C C . GLN A 1 118 ? -11.047 11.571 13.208 1.00 108.06 497 GLN A C 1
ATOM 660 O O . GLN A 1 118 ? -11.341 12.607 13.813 1.00 103.92 497 GLN A O 1
ATOM 666 N N . LEU A 1 119 ? -9.843 11.336 12.712 1.00 109.64 498 LEU A N 1
ATOM 667 C CA . LEU A 1 119 ? -8.722 12.240 12.863 1.00 102.57 498 LEU A CA 1
ATOM 668 C C . LEU A 1 119 ? -8.760 13.266 11.743 1.00 99.69 498 LEU A C 1
ATOM 669 O O . LEU A 1 119 ? -8.780 12.902 10.555 1.00 90.93 498 LEU A O 1
ATOM 674 N N . LYS A 1 120 ? -8.776 14.539 12.131 1.00 101.13 499 LYS A N 1
ATOM 675 C CA . LYS A 1 120 ? -8.621 15.636 11.179 1.00 96.65 499 LYS A CA 1
ATOM 676 C C . LYS A 1 120 ? -7.121 15.832 10.922 1.00 94.46 499 LYS A C 1
ATOM 677 O O . LYS A 1 120 ? -6.278 15.449 11.753 1.00 83.28 499 LYS A O 1
ATOM 683 N N . ILE A 1 121 ? -6.806 16.394 9.752 1.00 90.26 500 ILE A N 1
ATOM 684 C CA . ILE A 1 121 ? -5.432 16.513 9.297 1.00 81.81 500 ILE A CA 1
ATOM 685 C C . ILE A 1 121 ? -5.175 17.860 8.664 1.00 79.55 500 ILE A C 1
ATOM 686 O O . ILE A 1 121 ? -5.772 18.178 7.644 1.00 77.20 500 ILE A O 1
ATOM 691 N N . VAL A 1 122 ? -4.269 18.623 9.280 1.00 82.17 501 VAL A N 1
ATOM 692 C CA . VAL A 1 122 ? -3.546 19.718 8.604 1.00 79.94 501 VAL A CA 1
ATOM 693 C C . VAL A 1 122 ? -2.154 19.225 8.163 1.00 75.10 501 VAL A C 1
ATOM 694 O O . VAL A 1 122 ? -1.541 18.395 8.839 1.00 68.87 501 VAL A O 1
ATOM 698 N N . ALA A 1 123 ? -1.665 19.752 7.041 1.00 70.54 502 ALA A N 1
ATOM 699 C CA . ALA A 1 123 ? -0.409 19.288 6.469 1.00 69.34 502 ALA A CA 1
ATOM 700 C C . ALA A 1 123 ? 0.479 20.367 5.793 1.00 70.18 502 ALA A C 1
ATOM 701 O O . ALA A 1 123 ? 0.013 21.275 5.131 1.00 75.73 502 ALA A O 1
ATOM 703 N N . ARG A 1 124 ? 1.781 20.233 6.005 1.00 69.67 503 ARG A N 1
ATOM 704 C CA . ARG A 1 124 ? 2.809 21.031 5.356 1.00 65.51 503 ARG A CA 1
ATOM 705 C C . ARG A 1 124 ? 3.060 20.514 3.963 1.00 63.07 503 ARG A C 1
ATOM 706 O O . ARG A 1 124 ? 3.432 19.364 3.811 1.00 65.58 503 ARG A O 1
ATOM 714 N N . ALA A 1 125 ? 2.853 21.324 2.938 1.00 64.13 504 ALA A N 1
ATOM 715 C CA . ALA A 1 125 ? 3.243 20.913 1.587 1.00 67.96 504 ALA A CA 1
ATOM 716 C C . ALA A 1 125 ? 4.520 21.636 1.208 1.00 71.53 504 ALA A C 1
ATOM 717 O O . ALA A 1 125 ? 4.669 22.817 1.490 1.00 77.87 504 ALA A O 1
ATOM 719 N N . ILE A 1 126 ? 5.438 20.921 0.567 1.00 74.56 505 ILE A N 1
ATOM 720 C CA . ILE A 1 126 ? 6.758 21.447 0.211 1.00 76.77 505 ILE A CA 1
ATOM 721 C C . ILE A 1 126 ? 6.660 22.459 -0.949 1.00 83.07 505 ILE A C 1
ATOM 722 O O . ILE A 1 126 ? 7.330 23.503 -0.939 1.00 83.08 505 ILE A O 1
ATOM 727 N N . ASP A 1 127 ? 5.801 22.158 -1.923 1.00 86.83 506 ASP A N 1
ATOM 728 C CA . ASP A 1 127 ? 5.689 22.948 -3.144 1.00 89.11 506 ASP A CA 1
ATOM 729 C C . ASP A 1 127 ? 4.379 22.619 -3.871 1.00 90.43 506 ASP A C 1
ATOM 730 O O . ASP A 1 127 ? 3.615 21.764 -3.419 1.00 88.17 506 ASP A O 1
ATOM 735 N N . ARG A 1 128 ? 4.139 23.282 -5.004 1.00 94.20 507 ARG A N 1
ATOM 736 C CA . ARG A 1 128 ? 2.887 23.114 -5.764 1.00 90.99 507 ARG A CA 1
ATOM 737 C C . ARG A 1 128 ? 2.571 21.638 -6.075 1.00 90.25 507 ARG A C 1
ATOM 738 O O . ARG A 1 128 ? 1.455 21.187 -5.848 1.00 92.36 507 ARG A O 1
ATOM 746 N N . ARG A 1 129 ? 3.550 20.898 -6.594 1.00 89.24 508 ARG A N 1
ATOM 747 C CA . ARG A 1 129 ? 3.371 19.489 -6.949 1.00 87.96 508 ARG A CA 1
ATOM 748 C C . ARG A 1 129 ? 2.910 18.664 -5.744 1.00 86.12 508 ARG A C 1
ATOM 749 O O . ARG A 1 129 ? 1.961 17.921 -5.844 1.00 90.98 508 ARG A O 1
ATOM 757 N N . HIS A 1 130 ? 3.575 18.800 -4.605 1.00 83.21 509 HIS A N 1
ATOM 758 C CA . HIS A 1 130 ? 3.173 18.093 -3.383 1.00 77.30 509 HIS A CA 1
ATOM 759 C C . HIS A 1 130 ? 1.763 18.467 -2.950 1.00 75.89 509 HIS A C 1
ATOM 760 O O . HIS A 1 130 ? 1.036 17.638 -2.437 1.00 76.50 509 HIS A O 1
ATOM 767 N N . ALA A 1 131 ? 1.392 19.728 -3.137 1.00 77.68 510 ALA A N 1
ATOM 768 C CA . ALA A 1 131 ? 0.060 20.221 -2.783 1.00 72.76 510 ALA A CA 1
ATOM 769 C C . ALA A 1 131 ? -1.016 19.551 -3.633 1.00 71.60 510 ALA A C 1
ATOM 770 O O . ALA A 1 131 ? -2.052 19.135 -3.113 1.00 69.77 510 ALA A O 1
ATOM 772 N N . TYR A 1 132 ? -0.765 19.418 -4.931 1.00 74.24 511 TYR A N 1
ATOM 773 C CA . TYR A 1 132 ? -1.662 18.623 -5.790 1.00 86.18 511 TYR A CA 1
ATOM 774 C C . TYR A 1 132 ? -1.896 17.187 -5.310 1.00 81.60 511 TYR A C 1
ATOM 775 O O . TYR A 1 132 ? -2.951 16.643 -5.522 1.00 80.18 511 TYR A O 1
ATOM 784 N N . GLN A 1 133 ? -0.900 16.581 -4.681 1.00 79.50 512 GLN A N 1
ATOM 785 C CA . GLN A 1 133 ? -0.992 15.198 -4.275 1.00 78.10 512 GLN A CA 1
ATOM 786 C C . GLN A 1 133 ? -1.857 15.073 -3.043 1.00 75.50 512 GLN A C 1
ATOM 787 O O . GLN A 1 133 ? -2.609 14.123 -2.923 1.00 79.56 512 GLN A O 1
ATOM 793 N N . TYR A 1 134 ? -1.736 16.031 -2.130 1.00 76.55 513 TYR A N 1
ATOM 794 C CA . TYR A 1 134 ? -2.610 16.114 -0.965 1.00 78.87 513 TYR A CA 1
ATOM 795 C C . TYR A 1 134 ? -4.033 16.231 -1.430 1.00 78.79 513 TYR A C 1
ATOM 796 O O . TYR A 1 134 ? -4.922 15.582 -0.891 1.00 84.50 513 TYR A O 1
ATOM 805 N N . LEU A 1 135 ? -4.241 17.084 -2.429 1.00 77.85 514 LEU A N 1
ATOM 806 C CA . LEU A 1 135 ? -5.578 17.345 -2.956 1.00 77.41 514 LEU A CA 1
ATOM 807 C C . LEU A 1 135 ? -6.210 16.111 -3.551 1.00 81.47 514 LEU A C 1
ATOM 808 O O . LEU A 1 135 ? -7.402 15.875 -3.391 1.00 83.12 514 LEU A O 1
ATOM 813 N N . ARG A 1 136 ? -5.379 15.318 -4.209 1.00 84.97 515 ARG A N 1
ATOM 814 C CA . ARG A 1 136 ? -5.812 14.129 -4.894 1.00 85.71 515 ARG A CA 1
ATOM 815 C C . ARG A 1 136 ? -6.255 13.087 -3.884 1.00 82.71 515 ARG A C 1
ATOM 816 O O . ARG A 1 136 ? -7.080 12.242 -4.212 1.00 88.98 515 ARG A O 1
ATOM 824 N N . LEU A 1 137 ? -5.714 13.140 -2.663 1.00 76.69 516 LEU A N 1
ATOM 825 C CA . LEU A 1 137 ? -6.187 12.300 -1.554 1.00 77.80 516 LEU A CA 1
ATOM 826 C C . LEU A 1 137 ? -7.189 13.046 -0.672 1.00 81.03 516 LEU A C 1
ATOM 827 O O . LEU A 1 137 ? -7.419 12.658 0.481 1.00 79.01 516 LEU A O 1
ATOM 832 N N . GLY A 1 138 ? -7.755 14.133 -1.194 1.00 82.79 517 GLY A N 1
ATOM 833 C CA . GLY A 1 138 ? -8.823 14.831 -0.515 1.00 83.06 517 GLY A CA 1
ATOM 834 C C . GLY A 1 138 ? -8.424 15.620 0.697 1.00 82.55 517 GLY A C 1
ATOM 835 O O . GLY A 1 138 ? -9.295 16.079 1.431 1.00 94.08 517 GLY A O 1
ATOM 836 N N . VAL A 1 139 ? -7.121 15.818 0.901 1.00 86.48 518 VAL A N 1
ATOM 837 C CA . VAL A 1 139 ? -6.624 16.738 1.940 1.00 84.26 518 VAL A CA 1
ATOM 838 C C . VAL A 1 139 ? -6.602 18.148 1.357 1.00 83.01 518 VAL A C 1
ATOM 839 O O . VAL A 1 139 ? -5.835 18.434 0.424 1.00 83.67 518 VAL A O 1
ATOM 843 N N . THR A 1 140 ? -7.440 19.020 1.901 1.00 83.80 519 THR A N 1
ATOM 844 C CA . THR A 1 140 ? -7.531 20.398 1.412 1.00 89.78 519 THR A CA 1
ATOM 845 C C . THR A 1 140 ? -6.874 21.398 2.383 1.00 89.57 519 THR A C 1
ATOM 846 O O . THR A 1 140 ? -6.408 22.461 1.962 1.00 82.12 519 THR A O 1
ATOM 850 N N . SER A 1 141 ? -6.828 21.024 3.665 1.00 90.62 520 SER A N 1
ATOM 851 C CA . SER A 1 141 ? -6.188 21.818 4.706 1.00 87.29 520 SER A CA 1
ATOM 852 C C . SER A 1 141 ? -4.685 21.604 4.738 1.00 84.76 520 SER A C 1
ATOM 853 O O . SER A 1 141 ? -4.165 20.858 5.562 1.00 86.46 520 SER A O 1
ATOM 856 N N . PHE A 1 142 ? -3.991 22.264 3.826 1.00 81.39 521 PHE A N 1
ATOM 857 C CA . PHE A 1 142 ? -2.538 22.305 3.845 1.00 75.48 521 PHE A CA 1
ATOM 858 C C . PHE A 1 142 ? -2.033 23.710 3.510 1.00 74.12 521 PHE A C 1
ATOM 859 O O . PHE A 1 142 ? -2.799 24.607 3.128 1.00 74.38 521 PHE A O 1
ATOM 867 N N . LYS A 1 143 ? -0.722 23.859 3.613 1.00 72.65 522 LYS A N 1
ATOM 868 C CA . LYS A 1 143 ? -0.061 25.110 3.400 1.00 72.71 522 LYS A CA 1
ATOM 869 C C . LYS A 1 143 ? 1.302 24.808 2.805 1.00 72.49 522 LYS A C 1
ATOM 870 O O . LYS A 1 143 ? 2.034 24.015 3.377 1.00 69.98 522 LYS A O 1
ATOM 876 N N . ARG A 1 144 ? 1.630 25.415 1.659 1.00 75.36 523 ARG A N 1
ATOM 877 C CA . ARG A 1 144 ? 2.993 25.355 1.125 1.00 73.68 523 ARG A CA 1
ATOM 878 C C . ARG A 1 144 ? 3.942 26.103 2.046 1.00 69.26 523 ARG A C 1
ATOM 879 O O . ARG A 1 144 ? 3.641 27.235 2.460 1.00 69.05 523 ARG A O 1
ATOM 887 N N . GLU A 1 145 ? 5.096 25.500 2.322 1.00 67.20 524 GLU A N 1
ATOM 888 C CA . GLU A 1 145 ? 5.930 25.948 3.431 1.00 74.42 524 GLU A CA 1
ATOM 889 C C . GLU A 1 145 ? 6.543 27.334 3.229 1.00 76.59 524 GLU A C 1
ATOM 890 O O . GLU A 1 145 ? 6.508 28.152 4.145 1.00 84.28 524 GLU A O 1
ATOM 896 N N . THR A 1 146 ? 7.058 27.620 2.032 1.00 75.76 525 THR A N 1
ATOM 897 C CA . THR A 1 146 ? 7.681 28.930 1.747 1.00 71.96 525 THR A CA 1
ATOM 898 C C . THR A 1 146 ? 6.745 29.989 1.179 1.00 70.51 525 THR A C 1
ATOM 899 O O . THR A 1 146 ? 7.192 31.086 0.901 1.00 78.00 525 THR A O 1
ATOM 903 N N . PHE A 1 147 ? 5.464 29.685 0.987 1.00 69.34 526 PHE A N 1
ATOM 904 C CA . PHE A 1 147 ? 4.618 30.550 0.167 1.00 65.73 526 PHE A CA 1
ATOM 905 C C . PHE A 1 147 ? 4.221 31.834 0.900 1.00 68.01 526 PHE A C 1
ATOM 906 O O . PHE A 1 147 ? 4.324 32.912 0.351 1.00 65.23 526 PHE A O 1
ATOM 914 N N . ASP A 1 148 ? 3.743 31.704 2.128 1.00 72.81 527 ASP A N 1
ATOM 915 C CA . ASP A 1 148 ? 3.180 32.833 2.863 1.00 76.91 527 ASP A CA 1
ATOM 916 C C . ASP A 1 148 ? 4.274 33.800 3.302 1.00 74.93 527 ASP A C 1
ATOM 917 O O . ASP A 1 148 ? 4.046 35.014 3.372 1.00 71.38 527 ASP A O 1
ATOM 922 N N . SER A 1 149 ? 5.461 33.263 3.592 1.00 78.06 528 SER A N 1
ATOM 923 C CA . SER A 1 149 ? 6.609 34.116 3.929 1.00 75.66 528 SER A CA 1
ATOM 924 C C . SER A 1 149 ? 7.077 34.842 2.691 1.00 68.86 528 SER A C 1
ATOM 925 O O . SER A 1 149 ? 7.407 36.007 2.776 1.00 68.99 528 SER A O 1
ATOM 928 N N . ALA A 1 150 ? 7.098 34.164 1.544 1.00 63.84 529 ALA A N 1
ATOM 929 C CA . ALA A 1 150 ? 7.490 34.820 0.308 1.00 64.54 529 ALA A CA 1
ATOM 930 C C . ALA A 1 150 ? 6.514 35.948 -0.017 1.00 67.73 529 ALA A C 1
ATOM 931 O O . ALA A 1 150 ? 6.926 37.046 -0.322 1.00 73.22 529 ALA A O 1
ATOM 933 N N . VAL A 1 151 ? 5.222 35.684 0.073 1.00 71.90 530 VAL A N 1
ATOM 934 C CA . VAL A 1 151 ? 4.218 36.706 -0.204 1.00 74.10 530 VAL A CA 1
ATOM 935 C C . VAL A 1 151 ? 4.469 37.914 0.686 1.00 74.63 530 VAL A C 1
ATOM 936 O O . VAL A 1 151 ? 4.414 39.053 0.229 1.00 74.74 530 VAL A O 1
ATOM 940 N N . ASN A 1 152 ? 4.724 37.650 1.960 1.00 70.03 531 ASN A N 1
ATOM 941 C CA . ASN A 1 152 ? 4.951 38.712 2.915 1.00 70.16 531 ASN A CA 1
ATOM 942 C C . ASN A 1 152 ? 6.251 39.446 2.724 1.00 69.54 531 ASN A C 1
ATOM 943 O O . ASN A 1 152 ? 6.321 40.638 2.971 1.00 78.38 531 ASN A O 1
ATOM 948 N N . LEU A 1 153 ? 7.281 38.754 2.271 1.00 70.80 532 LEU A N 1
ATOM 949 C CA . LEU A 1 153 ? 8.524 39.423 1.965 1.00 70.91 532 LEU A CA 1
ATOM 950 C C . LEU A 1 153 ? 8.266 40.374 0.831 1.00 71.42 532 LEU A C 1
ATOM 951 O O . LEU A 1 153 ? 8.758 41.499 0.851 1.00 80.03 532 LEU A O 1
ATOM 956 N N . GLY A 1 154 ? 7.475 39.938 -0.143 1.00 67.07 533 GLY A N 1
ATOM 957 C CA . GLY A 1 154 ? 7.091 40.793 -1.262 1.00 70.27 533 GLY A CA 1
ATOM 958 C C . GLY A 1 154 ? 6.134 41.935 -0.926 1.00 74.29 533 GLY A C 1
ATOM 959 O O . GLY A 1 154 ? 5.960 42.842 -1.726 1.00 78.45 533 GLY A O 1
ATOM 960 N N . ILE A 1 155 ? 5.489 41.894 0.234 1.00 73.77 534 ILE A N 1
ATOM 961 C CA . ILE A 1 155 ? 4.629 42.982 0.659 1.00 72.67 534 ILE A CA 1
ATOM 962 C C . ILE A 1 155 ? 5.541 44.045 1.289 1.00 77.14 534 ILE A C 1
ATOM 963 O O . ILE A 1 155 ? 5.406 45.247 1.021 1.00 77.01 534 ILE A O 1
ATOM 968 N N . GLU A 1 156 ? 6.478 43.577 2.116 1.00 80.36 535 GLU A N 1
ATOM 969 C CA . GLU A 1 156 ? 7.568 44.402 2.635 1.00 82.33 535 GLU A CA 1
ATOM 970 C C . GLU A 1 156 ? 8.359 45.016 1.503 1.00 78.63 535 GLU A C 1
ATOM 971 O O . GLU A 1 156 ? 8.810 46.143 1.604 1.00 81.08 535 GLU A O 1
ATOM 977 N N . ALA A 1 157 ? 8.563 44.266 0.432 1.00 73.14 536 ALA A N 1
ATOM 978 C CA . ALA A 1 157 ? 9.217 44.829 -0.729 1.00 73.82 536 ALA A CA 1
ATOM 979 C C . ALA A 1 157 ? 8.407 46.012 -1.219 1.00 74.67 536 ALA A C 1
ATOM 980 O O . ALA A 1 157 ? 8.925 47.094 -1.314 1.00 81.66 536 ALA A O 1
ATOM 982 N N . LEU A 1 158 ? 7.131 45.800 -1.520 1.00 78.46 537 LEU A N 1
ATOM 983 C CA . LEU A 1 158 ? 6.286 46.831 -2.148 1.00 78.70 537 LEU A CA 1
ATOM 984 C C . LEU A 1 158 ? 6.227 48.105 -1.287 1.00 78.84 537 LEU A C 1
ATOM 985 O O . LEU A 1 158 ? 6.275 49.196 -1.819 1.00 73.04 537 LEU A O 1
ATOM 990 N N . THR A 1 159 ? 6.137 47.953 0.033 1.00 77.47 538 THR A N 1
ATOM 991 C CA . THR A 1 159 ? 6.157 49.100 0.919 1.00 80.69 538 THR A CA 1
ATOM 992 C C . THR A 1 159 ? 7.492 49.853 0.806 1.00 85.91 538 THR A C 1
ATOM 993 O O . THR A 1 159 ? 7.518 51.092 0.724 1.00 86.30 538 THR A O 1
ATOM 997 N N . LEU A 1 160 ? 8.600 49.103 0.804 1.00 86.32 539 LEU A N 1
ATOM 998 C CA . LEU A 1 160 ? 9.935 49.684 0.595 1.00 82.07 539 LEU A CA 1
ATOM 999 C C . LEU A 1 160 ? 10.063 50.463 -0.719 1.00 82.49 539 LEU A C 1
ATOM 1000 O O . LEU A 1 160 ? 10.832 51.408 -0.776 1.00 92.39 539 LEU A O 1
ATOM 1005 N N . LEU A 1 161 ? 9.306 50.109 -1.753 1.00 77.82 540 LEU A N 1
ATOM 1006 C CA . LEU A 1 161 ? 9.256 50.934 -2.960 1.00 81.41 540 LEU A CA 1
ATOM 1007 C C . LEU A 1 161 ? 8.124 52.013 -2.864 1.00 86.95 540 LEU A C 1
ATOM 1008 O O . LEU A 1 161 ? 7.655 52.554 -3.884 1.00 82.57 540 LEU A O 1
ATOM 1013 N N . GLY A 1 162 ? 7.713 52.338 -1.637 1.00 89.62 541 GLY A N 1
ATOM 1014 C CA . GLY A 1 162 ? 6.812 53.466 -1.384 1.00 95.05 541 GLY A CA 1
ATOM 1015 C C . GLY A 1 162 ? 5.375 53.272 -1.824 1.00 96.26 541 GLY A C 1
ATOM 1016 O O . GLY A 1 162 ? 4.762 54.180 -2.384 1.00 108.04 541 GLY A O 1
ATOM 1017 N N . ASN A 1 163 ? 4.833 52.088 -1.565 1.00 94.41 542 ASN A N 1
ATOM 1018 C CA . ASN A 1 163 ? 3.412 51.825 -1.729 1.00 92.77 542 ASN A CA 1
ATOM 1019 C C . ASN A 1 163 ? 2.844 51.748 -0.330 1.00 91.23 542 ASN A C 1
ATOM 1020 O O . ASN A 1 163 ? 3.458 51.171 0.548 1.00 86.82 542 ASN A O 1
ATOM 1025 N N . SER A 1 164 ? 1.678 52.338 -0.103 1.00 101.32 543 SER A N 1
ATOM 1026 C CA . SER A 1 164 ? 1.101 52.327 1.243 1.00 105.77 543 SER A CA 1
ATOM 1027 C C . SER A 1 164 ? 0.868 50.886 1.665 1.00 103.82 543 SER A C 1
ATOM 1028 O O . SER A 1 164 ? 0.585 50.035 0.829 1.00 100.80 543 SER A O 1
ATOM 1031 N N . SER A 1 165 ? 1.005 50.601 2.951 1.00 106.32 544 SER A N 1
ATOM 1032 C CA . SER A 1 165 ? 0.812 49.229 3.408 1.00 110.10 544 SER A CA 1
ATOM 1033 C C . SER A 1 165 ? -0.559 48.648 2.988 1.00 111.56 544 SER A C 1
ATOM 1034 O O . SER A 1 165 ? -0.653 47.456 2.723 1.00 111.27 544 SER A O 1
ATOM 1037 N N . THR A 1 166 ? -1.610 49.476 2.933 1.00 110.99 545 THR A N 1
ATOM 1038 C CA . THR A 1 166 ? -2.934 49.008 2.484 1.00 107.59 545 THR A CA 1
ATOM 1039 C C . THR A 1 166 ? -2.908 48.487 1.038 1.00 103.09 545 THR A C 1
ATOM 1040 O O . THR A 1 166 ? -3.480 47.439 0.756 1.00 99.56 545 THR A O 1
ATOM 1044 N N . VAL A 1 167 ? -2.264 49.207 0.124 1.00 99.90 546 VAL A N 1
ATOM 1045 C CA . VAL A 1 167 ? -2.226 48.749 -1.266 1.00 103.26 546 VAL A CA 1
ATOM 1046 C C . VAL A 1 167 ? -1.217 47.618 -1.415 1.00 104.57 546 VAL A C 1
ATOM 1047 O O . VAL A 1 167 ? -1.448 46.683 -2.186 1.00 113.89 546 VAL A O 1
ATOM 1051 N N . ALA A 1 168 ? -0.111 47.704 -0.671 1.00 105.94 547 ALA A N 1
ATOM 1052 C CA . ALA A 1 168 ? 0.904 46.645 -0.655 1.00 101.97 547 ALA A CA 1
ATOM 1053 C C . ALA A 1 168 ? 0.258 45.341 -0.198 1.00 101.77 547 ALA A C 1
ATOM 1054 O O . ALA A 1 168 ? 0.377 44.330 -0.879 1.00 104.25 547 ALA A O 1
ATOM 1056 N N . GLU A 1 169 ? -0.463 45.381 0.925 1.00 99.00 548 GLU A N 1
ATOM 1057 C CA . GLU A 1 169 ? -1.158 44.198 1.447 1.00 100.12 548 GLU A CA 1
ATOM 1058 C C . GLU A 1 169 ? -2.343 43.715 0.616 1.00 96.39 548 GLU A C 1
ATOM 1059 O O . GLU A 1 169 ? -2.631 42.529 0.611 1.00 91.03 548 GLU A O 1
ATOM 1065 N N . ARG A 1 170 ? -3.051 44.623 -0.049 1.00 99.44 549 ARG A N 1
ATOM 1066 C CA . ARG A 1 170 ? -4.174 44.237 -0.900 1.00 99.72 549 ARG A CA 1
ATOM 1067 C C . ARG A 1 170 ? -3.647 43.452 -2.092 1.00 92.62 549 ARG A C 1
ATOM 1068 O O . ARG A 1 170 ? -4.254 42.470 -2.511 1.00 87.98 549 ARG A O 1
ATOM 1076 N N . ALA A 1 171 ? -2.514 43.909 -2.628 1.00 87.96 550 ALA A N 1
ATOM 1077 C CA . ALA A 1 171 ? -1.784 43.203 -3.685 1.00 87.95 550 ALA A CA 1
ATOM 1078 C C . ALA A 1 171 ? -1.452 41.768 -3.279 1.00 90.21 550 ALA A C 1
ATOM 1079 O O . ALA A 1 171 ? -1.593 40.840 -4.081 1.00 85.04 550 ALA A O 1
ATOM 1081 N N . GLY A 1 172 ? -0.980 41.603 -2.041 1.00 91.80 551 GLY A N 1
ATOM 1082 C CA . GLY A 1 172 ? -0.654 40.299 -1.492 1.00 91.61 551 GLY A CA 1
ATOM 1083 C C . GLY A 1 172 ? -1.860 39.386 -1.458 1.00 94.01 551 GLY A C 1
ATOM 1084 O O . GLY A 1 172 ? -1.775 38.237 -1.897 1.00 97.51 551 GLY A O 1
ATOM 1085 N N . ASP A 1 173 ? -2.975 39.899 -0.936 1.00 98.49 552 ASP A N 1
ATOM 1086 C CA . ASP A 1 173 ? -4.213 39.119 -0.778 1.00 100.02 552 ASP A CA 1
ATOM 1087 C C . ASP A 1 173 ? -4.734 38.624 -2.088 1.00 94.72 552 ASP A C 1
ATOM 1088 O O . ASP A 1 173 ? -5.061 37.450 -2.242 1.00 91.56 552 ASP A O 1
ATOM 1093 N N . LEU A 1 174 ? -4.822 39.534 -3.035 1.00 96.02 553 LEU A N 1
ATOM 1094 C CA . LEU A 1 174 ? -5.376 39.178 -4.309 1.00 105.13 553 LEU A CA 1
ATOM 1095 C C . LEU A 1 174 ? -4.469 38.143 -4.951 1.00 94.96 553 LEU A C 1
ATOM 1096 O O . LEU A 1 174 ? -4.955 37.199 -5.566 1.00 94.47 553 LEU A O 1
ATOM 1101 N N . PHE A 1 175 ? -3.159 38.292 -4.749 1.00 91.26 554 PHE A N 1
ATOM 1102 C CA . PHE A 1 175 ? -2.183 37.353 -5.312 1.00 87.59 554 PHE A CA 1
ATOM 1103 C C . PHE A 1 175 ? -2.370 35.976 -4.715 1.00 81.88 554 PHE A C 1
ATOM 1104 O O . PHE A 1 175 ? -2.508 35.009 -5.460 1.00 78.21 554 PHE A O 1
ATOM 1112 N N . SER A 1 176 ? -2.374 35.908 -3.382 1.00 79.85 555 SER A N 1
ATOM 1113 C CA . SER A 1 176 ? -2.664 34.663 -2.660 1.00 82.98 555 SER A CA 1
ATOM 1114 C C . SER A 1 176 ? -3.977 34.033 -3.113 1.00 88.76 555 SER A C 1
ATOM 1115 O O . SER A 1 176 ? -3.960 32.991 -3.769 1.00 91.10 555 SER A O 1
ATOM 1118 N N . GLN A 1 177 ? -5.101 34.676 -2.769 1.00 93.21 556 GLN A N 1
ATOM 1119 C CA . GLN A 1 177 ? -6.455 34.177 -3.084 1.00 91.77 556 GLN A CA 1
ATOM 1120 C C . GLN A 1 177 ? -6.458 33.467 -4.422 1.00 88.44 556 GLN A C 1
ATOM 1121 O O . GLN A 1 177 ? -6.898 32.325 -4.530 1.00 81.90 556 GLN A O 1
ATOM 1127 N N . HIS A 1 178 ? -5.940 34.141 -5.440 1.00 88.03 557 HIS A N 1
ATOM 1128 C CA . HIS A 1 178 ? -5.965 33.582 -6.765 1.00 91.51 557 HIS A CA 1
ATOM 1129 C C . HIS A 1 178 ? -5.080 32.360 -6.900 1.00 89.65 557 HIS A C 1
ATOM 1130 O O . HIS A 1 178 ? -5.482 31.351 -7.466 1.00 89.32 557 HIS A O 1
ATOM 1137 N N . ASP A 1 179 ? -3.843 32.478 -6.441 1.00 91.97 558 ASP A N 1
ATOM 1138 C CA . ASP A 1 179 ? -2.892 31.400 -6.572 1.00 89.60 558 ASP A CA 1
ATOM 1139 C C . ASP A 1 179 ? -3.463 30.126 -5.939 1.00 91.54 558 ASP A C 1
ATOM 1140 O O . ASP A 1 179 ? -3.500 29.077 -6.572 1.00 89.87 558 ASP A O 1
ATOM 1145 N N . ASN A 1 180 ? -3.962 30.232 -4.713 1.00 95.02 559 ASN A N 1
ATOM 1146 C CA . ASN A 1 180 ? -4.589 29.085 -4.040 1.00 98.69 559 ASN A CA 1
ATOM 1147 C C . ASN A 1 180 ? -5.865 28.638 -4.754 1.00 94.53 559 ASN A C 1
ATOM 1148 O O . ASN A 1 180 ? -6.025 27.464 -5.030 1.00 85.96 559 ASN A O 1
ATOM 1153 N N . ALA A 1 181 ? -6.765 29.579 -5.053 1.00 90.39 560 ALA A N 1
ATOM 1154 C CA . ALA A 1 181 ? -7.934 29.273 -5.868 1.00 82.24 560 ALA A CA 1
ATOM 1155 C C . ALA A 1 181 ? -7.510 28.447 -7.080 1.00 77.60 560 ALA A C 1
ATOM 1156 O O . ALA A 1 181 ? -7.862 27.296 -7.192 1.00 78.51 560 ALA A O 1
ATOM 1158 N N . SER A 1 182 ? -6.721 29.019 -7.970 1.00 76.72 561 SER A N 1
ATOM 1159 C CA . SER A 1 182 ? -6.412 28.347 -9.221 1.00 82.92 561 SER A CA 1
ATOM 1160 C C . SER A 1 182 ? -5.680 27.028 -9.016 1.00 82.94 561 SER A C 1
ATOM 1161 O O . SER A 1 182 ? -5.791 26.125 -9.826 1.00 79.24 561 SER A O 1
ATOM 1164 N N . LEU A 1 183 ? -4.915 26.922 -7.941 1.00 89.83 562 LEU A N 1
ATOM 1165 C CA . LEU A 1 183 ? -4.267 25.662 -7.592 1.00 95.80 562 LEU A CA 1
ATOM 1166 C C . LEU A 1 183 ? -5.320 24.548 -7.410 1.00 92.97 562 LEU A C 1
ATOM 1167 O O . LEU A 1 183 ? -5.174 23.463 -7.959 1.00 93.86 562 LEU A O 1
ATOM 1172 N N . HIS A 1 184 ? -6.380 24.846 -6.652 1.00 89.20 563 HIS A N 1
ATOM 1173 C CA . HIS A 1 184 ? -7.500 23.927 -6.428 1.00 85.04 563 HIS A CA 1
ATOM 1174 C C . HIS A 1 184 ? -8.318 23.691 -7.704 1.00 89.80 563 HIS A C 1
ATOM 1175 O O . HIS A 1 184 ? -8.616 22.549 -8.048 1.00 89.35 563 HIS A O 1
ATOM 1182 N N . GLU A 1 185 ? -8.706 24.770 -8.387 1.00 92.31 564 GLU A N 1
ATOM 1183 C CA . GLU A 1 185 ? -9.517 24.654 -9.591 1.00 93.30 564 GLU A CA 1
ATOM 1184 C C . GLU A 1 185 ? -8.906 23.533 -10.448 1.00 88.47 564 GLU A C 1
ATOM 1185 O O . GLU A 1 185 ? -9.545 22.531 -10.667 1.00 90.10 564 GLU A O 1
ATOM 1191 N N . LEU A 1 186 ? -7.655 23.656 -10.878 1.00 87.26 565 LEU A N 1
ATOM 1192 C CA . LEU A 1 186 ? -7.053 22.607 -11.728 1.00 91.11 565 LEU A CA 1
ATOM 1193 C C . LEU A 1 186 ? -7.016 21.231 -11.037 1.00 89.69 565 LEU A C 1
ATOM 1194 O O . LEU A 1 186 ? -7.214 20.193 -11.684 1.00 91.06 565 LEU A O 1
ATOM 1199 N N . ALA A 1 187 ? -6.737 21.211 -9.737 1.00 86.98 566 ALA A N 1
ATOM 1200 C CA . ALA A 1 187 ? -6.775 19.955 -8.992 1.00 92.20 566 ALA A CA 1
ATOM 1201 C C . ALA A 1 187 ? -8.157 19.291 -9.140 1.00 95.02 566 ALA A C 1
ATOM 1202 O O . ALA A 1 187 ? -8.236 18.076 -9.298 1.00 92.00 566 ALA A O 1
ATOM 1204 N N . ALA A 1 188 ? -9.220 20.113 -9.116 1.00 100.40 567 ALA A N 1
ATOM 1205 C CA . ALA A 1 188 ? -10.642 19.683 -9.228 1.00 95.68 567 ALA A CA 1
ATOM 1206 C C . ALA A 1 188 ? -10.989 18.915 -10.505 1.00 94.24 567 ALA A C 1
ATOM 1207 O O . ALA A 1 188 ? -11.986 18.201 -10.549 1.00 88.80 567 ALA A O 1
ATOM 1209 N N . LEU A 1 189 ? -10.173 19.073 -11.544 1.00 96.19 568 LEU A N 1
ATOM 1210 C CA . LEU A 1 189 ? -10.323 18.304 -12.780 1.00 100.38 568 LEU A CA 1
ATOM 1211 C C . LEU A 1 189 ? -9.238 17.200 -12.939 1.00 106.00 568 LEU A C 1
ATOM 1212 O O . LEU A 1 189 ? -8.715 16.971 -14.029 1.00 99.77 568 LEU A O 1
ATOM 1217 N N . TRP A 1 190 ? -8.933 16.528 -11.821 1.00 112.72 569 TRP A N 1
ATOM 1218 C CA . TRP A 1 190 ? -8.120 15.294 -11.758 1.00 122.44 569 TRP A CA 1
ATOM 1219 C C . TRP A 1 190 ? -7.612 14.761 -13.106 1.00 128.59 569 TRP A C 1
ATOM 1220 O O . TRP A 1 190 ? -6.399 14.738 -13.363 1.00 126.72 569 TRP A O 1
ATOM 1231 N N . ASN B 1 28 ? 17.178 47.935 -14.068 1.00 140.33 407 ASN B N 1
ATOM 1232 C CA . ASN B 1 28 ? 16.452 48.793 -13.083 1.00 135.05 407 ASN B CA 1
ATOM 1233 C C . ASN B 1 28 ? 15.391 48.005 -12.314 1.00 128.16 407 ASN B C 1
ATOM 1234 O O . ASN B 1 28 ? 15.369 46.758 -12.321 1.00 116.32 407 ASN B O 1
ATOM 1239 N N . SER B 1 29 ? 14.506 48.734 -11.645 1.00 127.90 408 SER B N 1
ATOM 1240 C CA . SER B 1 29 ? 13.700 48.116 -10.636 1.00 122.36 408 SER B CA 1
ATOM 1241 C C . SER B 1 29 ? 14.347 47.264 -9.584 1.00 109.12 408 SER B C 1
ATOM 1242 O O . SER B 1 29 ? 15.050 47.770 -8.702 1.00 105.23 408 SER B O 1
ATOM 1245 N N . VAL B 1 30 ? 14.221 45.942 -9.746 1.00 98.52 409 VAL B N 1
ATOM 1246 C CA . VAL B 1 30 ? 14.468 44.996 -8.660 1.00 88.54 409 VAL B CA 1
ATOM 1247 C C . VAL B 1 30 ? 15.377 43.822 -9.049 1.00 86.63 409 VAL B C 1
ATOM 1248 O O . VAL B 1 30 ? 15.215 43.225 -10.109 1.00 92.77 409 VAL B O 1
ATOM 1252 N N . ILE B 1 31 ? 16.326 43.492 -8.183 1.00 81.37 410 ILE B N 1
ATOM 1253 C CA . ILE B 1 31 ? 17.208 42.368 -8.412 1.00 81.50 410 ILE B CA 1
ATOM 1254 C C . ILE B 1 31 ? 16.773 41.236 -7.515 1.00 82.80 410 ILE B C 1
ATOM 1255 O O . ILE B 1 31 ? 16.772 41.364 -6.299 1.00 84.98 410 ILE B O 1
ATOM 1260 N N . ILE B 1 32 ? 16.386 40.123 -8.119 1.00 84.73 411 ILE B N 1
ATOM 1261 C CA . ILE B 1 32 ? 16.002 38.944 -7.360 1.00 78.70 411 ILE B CA 1
ATOM 1262 C C . ILE B 1 32 ? 17.162 37.969 -7.460 1.00 76.62 411 ILE B C 1
ATOM 1263 O O . ILE B 1 32 ? 17.495 37.496 -8.544 1.00 72.82 411 ILE B O 1
ATOM 1268 N N . ALA B 1 33 ? 17.811 37.731 -6.329 1.00 74.67 412 ALA B N 1
ATOM 1269 C CA . ALA B 1 33 ? 18.937 36.820 -6.275 1.00 80.96 412 ALA B CA 1
ATOM 1270 C C . ALA B 1 33 ? 18.400 35.501 -5.783 1.00 86.72 412 ALA B C 1
ATOM 1271 O O . ALA B 1 33 ? 17.882 35.429 -4.683 1.00 93.29 412 ALA B O 1
ATOM 1273 N N . GLY B 1 34 ? 18.481 34.463 -6.603 1.00 91.39 413 GLY B N 1
ATOM 1274 C CA . GLY B 1 34 ? 17.803 33.204 -6.289 1.00 87.84 413 GLY B CA 1
ATOM 1275 C C . GLY B 1 34 ? 16.397 33.195 -6.855 1.00 82.13 413 GLY B C 1
ATOM 1276 O O . GLY B 1 34 ? 15.624 34.096 -6.602 1.00 84.07 413 GLY B O 1
ATOM 1277 N N . TYR B 1 35 ? 16.071 32.174 -7.631 1.00 78.71 414 TYR B N 1
ATOM 1278 C CA . TYR B 1 35 ? 14.790 32.117 -8.288 1.00 76.36 414 TYR B CA 1
ATOM 1279 C C . TYR B 1 35 ? 14.198 30.713 -8.171 1.00 75.73 414 TYR B C 1
ATOM 1280 O O . TYR B 1 35 ? 13.714 30.121 -9.138 1.00 69.35 414 TYR B O 1
ATOM 1289 N N . GLY B 1 36 ? 14.212 30.200 -6.954 1.00 75.52 415 GLY B N 1
ATOM 1290 C CA . GLY B 1 36 ? 13.572 28.934 -6.689 1.00 74.35 415 GLY B CA 1
ATOM 1291 C C . GLY B 1 36 ? 12.121 29.192 -6.359 1.00 71.84 415 GLY B C 1
ATOM 1292 O O . GLY B 1 36 ? 11.521 30.150 -6.863 1.00 65.19 415 GLY B O 1
ATOM 1293 N N . ARG B 1 37 ? 11.572 28.350 -5.485 1.00 69.40 416 ARG B N 1
ATOM 1294 C CA . ARG B 1 37 ? 10.212 28.520 -5.030 1.00 72.17 416 ARG B CA 1
ATOM 1295 C C . ARG B 1 37 ? 10.002 29.877 -4.398 1.00 74.71 416 ARG B C 1
ATOM 1296 O O . ARG B 1 37 ? 8.955 30.501 -4.599 1.00 72.96 416 ARG B O 1
ATOM 1304 N N . PHE B 1 38 ? 10.978 30.312 -3.603 1.00 73.02 417 PHE B N 1
ATOM 1305 C CA . PHE B 1 38 ? 10.839 31.578 -2.897 1.00 74.76 417 PHE B CA 1
ATOM 1306 C C . PHE B 1 38 ? 10.871 32.747 -3.899 1.00 78.85 417 PHE B C 1
ATOM 1307 O O . PHE B 1 38 ? 9.892 33.490 -4.009 1.00 75.13 417 PHE B O 1
ATOM 1315 N N . GLY B 1 39 ? 11.956 32.877 -4.663 1.00 77.79 418 GLY B N 1
ATOM 1316 C CA . GLY B 1 39 ? 12.101 34.013 -5.581 1.00 75.88 418 GLY B CA 1
ATOM 1317 C C . GLY B 1 39 ? 11.036 34.172 -6.652 1.00 72.99 418 GLY B C 1
ATOM 1318 O O . GLY B 1 39 ? 10.763 35.273 -7.084 1.00 75.90 418 GLY B O 1
ATOM 1319 N N . GLN B 1 40 ? 10.452 33.079 -7.113 1.00 75.63 419 GLN B N 1
ATOM 1320 C CA . GLN B 1 40 ? 9.426 33.159 -8.159 1.00 82.07 419 GLN B CA 1
ATOM 1321 C C . GLN B 1 40 ? 8.136 33.752 -7.648 1.00 80.25 419 GLN B C 1
ATOM 1322 O O . GLN B 1 40 ? 7.451 34.435 -8.387 1.00 83.97 419 GLN B O 1
ATOM 1328 N N . VAL B 1 41 ? 7.777 33.427 -6.412 1.00 74.86 420 VAL B N 1
ATOM 1329 C CA . VAL B 1 41 ? 6.563 33.953 -5.810 1.00 72.61 420 VAL B CA 1
ATOM 1330 C C . VAL B 1 41 ? 6.705 35.469 -5.705 1.00 75.57 420 VAL B C 1
ATOM 1331 O O . VAL B 1 41 ? 5.804 36.225 -6.112 1.00 76.85 420 VAL B O 1
ATOM 1335 N N . VAL B 1 42 ? 7.860 35.910 -5.191 1.00 74.41 421 VAL B N 1
ATOM 1336 C CA . VAL B 1 42 ? 8.154 37.343 -5.049 1.00 69.36 421 VAL B CA 1
ATOM 1337 C C . VAL B 1 42 ? 8.270 37.985 -6.411 1.00 69.42 421 VAL B C 1
ATOM 1338 O O . VAL B 1 42 ? 7.757 39.068 -6.624 1.00 72.46 421 VAL B O 1
ATOM 1342 N N . GLY B 1 43 ? 8.943 37.306 -7.329 1.00 66.54 422 GLY B N 1
ATOM 1343 C CA . GLY B 1 43 ? 9.072 37.788 -8.696 1.00 69.97 422 GLY B CA 1
ATOM 1344 C C . GLY B 1 43 ? 7.711 38.077 -9.303 1.00 75.06 422 GLY B C 1
ATOM 1345 O O . GLY B 1 43 ? 7.479 39.184 -9.828 1.00 79.53 422 GLY B O 1
ATOM 1346 N N . ARG B 1 44 ? 6.827 37.075 -9.224 1.00 73.38 423 ARG B N 1
ATOM 1347 C CA . ARG B 1 44 ? 5.465 37.163 -9.719 1.00 74.43 423 ARG B CA 1
ATOM 1348 C C . ARG B 1 44 ? 4.695 38.289 -9.043 1.00 71.42 423 ARG B C 1
ATOM 1349 O O . ARG B 1 44 ? 4.105 39.152 -9.715 1.00 68.73 423 ARG B O 1
ATOM 1357 N N . LEU B 1 45 ? 4.704 38.285 -7.717 1.00 70.09 424 LEU B N 1
ATOM 1358 C CA . LEU B 1 45 ? 4.030 39.328 -6.977 1.00 76.85 424 LEU B CA 1
ATOM 1359 C C . LEU B 1 45 ? 4.373 40.731 -7.485 1.00 78.99 424 LEU B C 1
ATOM 1360 O O . LEU B 1 45 ? 3.464 41.519 -7.755 1.00 80.89 424 LEU B O 1
ATOM 1365 N N . LEU B 1 46 ? 5.667 41.023 -7.640 1.00 74.41 425 LEU B N 1
ATOM 1366 C CA . LEU B 1 46 ? 6.102 42.347 -8.039 1.00 73.43 425 LEU B CA 1
ATOM 1367 C C . LEU B 1 46 ? 5.823 42.653 -9.516 1.00 76.79 425 LEU B C 1
ATOM 1368 O O . LEU B 1 46 ? 5.429 43.777 -9.841 1.00 87.18 425 LEU B O 1
ATOM 1373 N N . SER B 1 47 ? 6.044 41.695 -10.415 1.00 73.65 426 SER B N 1
ATOM 1374 C CA . SER B 1 47 ? 5.727 41.902 -11.843 1.00 76.04 426 SER B CA 1
ATOM 1375 C C . SER B 1 47 ? 4.250 42.135 -12.081 1.00 79.69 426 SER B C 1
ATOM 1376 O O . SER B 1 47 ? 3.876 42.715 -13.101 1.00 82.10 426 SER B O 1
ATOM 1379 N N . ALA B 1 48 ? 3.417 41.661 -11.155 1.00 79.89 427 ALA B N 1
ATOM 1380 C CA . ALA B 1 48 ? 2.011 42.020 -11.140 1.00 82.98 427 ALA B CA 1
ATOM 1381 C C . ALA B 1 48 ? 1.836 43.540 -11.169 1.00 84.15 427 ALA B C 1
ATOM 1382 O O . ALA B 1 48 ? 1.035 44.033 -11.939 1.00 86.45 427 ALA B O 1
ATOM 1384 N N . GLN B 1 49 ? 2.606 44.275 -10.357 1.00 83.31 428 GLN B N 1
ATOM 1385 C CA . GLN B 1 49 ? 2.551 45.749 -10.324 1.00 85.59 428 GLN B CA 1
ATOM 1386 C C . GLN B 1 49 ? 3.450 46.390 -11.377 1.00 87.50 428 GLN B C 1
ATOM 1387 O O . GLN B 1 49 ? 3.510 47.600 -11.502 1.00 87.93 428 GLN B O 1
ATOM 1393 N N . GLY B 1 50 ? 4.173 45.564 -12.121 1.00 89.23 429 GLY B N 1
ATOM 1394 C CA . GLY B 1 50 ? 4.899 46.014 -13.290 1.00 88.79 429 GLY B CA 1
ATOM 1395 C C . GLY B 1 50 ? 6.303 46.456 -12.976 1.00 87.71 429 GLY B C 1
ATOM 1396 O O . GLY B 1 50 ? 6.832 47.298 -13.674 1.00 89.97 429 GLY B O 1
ATOM 1397 N N . TYR B 1 51 ? 6.904 45.904 -11.925 1.00 84.81 430 TYR B N 1
ATOM 1398 C CA . TYR B 1 51 ? 8.300 46.184 -11.640 1.00 88.63 430 TYR B CA 1
ATOM 1399 C C . TYR B 1 51 ? 9.151 45.323 -12.520 1.00 90.07 430 TYR B C 1
ATOM 1400 O O . TYR B 1 51 ? 8.971 44.112 -12.554 1.00 93.69 430 TYR B O 1
ATOM 1409 N N . HIS B 1 52 ? 10.060 45.947 -13.257 1.00 99.16 431 HIS B N 1
ATOM 1410 C CA . HIS B 1 52 ? 11.042 45.198 -14.025 1.00 107.33 431 HIS B CA 1
ATOM 1411 C C . HIS B 1 52 ? 11.914 44.407 -13.040 1.00 101.33 431 HIS B C 1
ATOM 1412 O O . HIS B 1 52 ? 12.148 44.838 -11.915 1.00 100.34 431 HIS B O 1
ATOM 1419 N N . LEU B 1 53 ? 12.390 43.250 -13.470 1.00 98.89 432 LEU B N 1
ATOM 1420 C CA . LEU B 1 53 ? 13.201 42.399 -12.613 1.00 98.60 432 LEU B CA 1
ATOM 1421 C C . LEU B 1 53 ? 14.502 41.974 -13.297 1.00 96.50 432 LEU B C 1
ATOM 1422 O O . LEU B 1 53 ? 14.543 41.795 -14.512 1.00 101.12 432 LEU B O 1
ATOM 1427 N N . SER B 1 54 ? 15.553 41.821 -12.508 1.00 91.92 433 SER B N 1
ATOM 1428 C CA . SER B 1 54 ? 16.756 41.140 -12.953 1.00 100.62 433 SER B CA 1
ATOM 1429 C C . SER B 1 54 ? 16.985 39.956 -12.022 1.00 98.15 433 SER B C 1
ATOM 1430 O O . SER B 1 54 ? 17.185 40.128 -10.819 1.00 101.84 433 SER B O 1
ATOM 1433 N N . ILE B 1 55 ? 16.930 38.753 -12.583 1.00 94.34 434 ILE B N 1
ATOM 1434 C CA . ILE B 1 55 ? 16.991 37.527 -11.804 1.00 88.40 434 ILE B CA 1
ATOM 1435 C C . ILE B 1 55 ? 18.398 36.958 -11.896 1.00 93.00 434 ILE B C 1
ATOM 1436 O O . ILE B 1 55 ? 18.987 36.934 -12.979 1.00 98.94 434 ILE B O 1
ATOM 1441 N N . LEU B 1 56 ? 18.933 36.518 -10.757 1.00 93.02 435 LEU B N 1
ATOM 1442 C CA . LEU B 1 56 ? 20.176 35.748 -10.716 1.00 96.38 435 LEU B CA 1
ATOM 1443 C C . LEU B 1 56 ? 19.891 34.358 -10.157 1.00 93.56 435 LEU B C 1
ATOM 1444 O O . LEU B 1 56 ? 19.209 34.243 -9.138 1.00 90.22 435 LEU B O 1
ATOM 1449 N N . ASP B 1 57 ? 20.420 33.313 -10.796 1.00 93.72 436 ASP B N 1
ATOM 1450 C CA . ASP B 1 57 ? 20.308 31.960 -10.237 1.00 94.77 436 ASP B CA 1
ATOM 1451 C C . ASP B 1 57 ? 21.500 31.053 -10.628 1.00 96.08 436 ASP B C 1
ATOM 1452 O O . ASP B 1 57 ? 21.991 31.129 -11.747 1.00 96.46 436 ASP B O 1
ATOM 1457 N N . HIS B 1 58 ? 21.938 30.216 -9.679 1.00 98.87 437 HIS B N 1
ATOM 1458 C CA . HIS B 1 58 ? 22.944 29.149 -9.875 1.00 104.52 437 HIS B CA 1
ATOM 1459 C C . HIS B 1 58 ? 22.709 28.268 -11.062 1.00 112.88 437 HIS B C 1
ATOM 1460 O O . HIS B 1 58 ? 23.643 27.991 -11.808 1.00 124.87 437 HIS B O 1
ATOM 1467 N N . SER B 1 59 ? 21.464 27.795 -11.202 1.00 113.28 438 SER B N 1
ATOM 1468 C CA . SER B 1 59 ? 21.192 26.510 -11.836 1.00 115.12 438 SER B CA 1
ATOM 1469 C C . SER B 1 59 ? 20.269 26.598 -13.052 1.00 116.10 438 SER B C 1
ATOM 1470 O O . SER B 1 59 ? 19.547 27.592 -13.218 1.00 101.92 438 SER B O 1
ATOM 1473 N N . PRO B 1 60 ? 20.275 25.529 -13.896 1.00 128.96 439 PRO B N 1
ATOM 1474 C CA . PRO B 1 60 ? 19.464 25.492 -15.123 1.00 131.85 439 PRO B CA 1
ATOM 1475 C C . PRO B 1 60 ? 17.973 25.810 -14.934 1.00 131.29 439 PRO B C 1
ATOM 1476 O O . PRO B 1 60 ? 17.223 25.054 -14.298 1.00 130.11 439 PRO B O 1
ATOM 1480 N N . SER B 1 61 ? 17.566 26.932 -15.499 1.00 131.90 440 SER B N 1
ATOM 1481 C CA . SER B 1 61 ? 16.177 27.345 -15.449 1.00 139.55 440 SER B CA 1
ATOM 1482 C C . SER B 1 61 ? 15.471 26.930 -16.735 1.00 145.05 440 SER B C 1
ATOM 1483 O O . SER B 1 61 ? 16.104 26.574 -17.733 1.00 139.44 440 SER B O 1
ATOM 1486 N N . GLN B 1 62 ? 14.145 26.970 -16.679 1.00 146.76 441 GLN B N 1
ATOM 1487 C CA . GLN B 1 62 ? 13.321 26.981 -17.876 1.00 144.72 441 GLN B CA 1
ATOM 1488 C C . GLN B 1 62 ? 13.098 28.468 -18.132 1.00 137.58 441 GLN B C 1
ATOM 1489 O O . GLN B 1 62 ? 13.286 29.301 -17.225 1.00 124.32 441 GLN B O 1
ATOM 1495 N N . ILE B 1 63 ? 12.727 28.807 -19.360 1.00 158.72 442 ILE B N 1
ATOM 1496 C CA . ILE B 1 63 ? 12.405 30.194 -19.680 1.00 154.53 442 ILE B CA 1
ATOM 1497 C C . ILE B 1 63 ? 11.288 30.767 -18.797 1.00 150.39 442 ILE B C 1
ATOM 1498 O O . ILE B 1 63 ? 10.275 30.118 -18.513 1.00 151.87 442 ILE B O 1
ATOM 1503 N N . ASP B 1 64 ? 11.546 31.987 -18.344 1.00 141.66 443 ASP B N 1
ATOM 1504 C CA . ASP B 1 64 ? 10.598 32.834 -17.630 1.00 137.70 443 ASP B CA 1
ATOM 1505 C C . ASP B 1 64 ? 9.481 33.408 -18.522 1.00 140.56 443 ASP B C 1
ATOM 1506 O O . ASP B 1 64 ? 9.223 32.900 -19.635 1.00 142.92 443 ASP B O 1
ATOM 1511 N N . ASN B 1 71 ? 12.744 38.031 -17.180 1.00 144.34 450 ASN B N 1
ATOM 1512 C CA . ASN B 1 71 ? 12.792 39.453 -17.467 1.00 143.70 450 ASN B CA 1
ATOM 1513 C C . ASN B 1 71 ? 14.191 39.880 -17.943 1.00 140.12 450 ASN B C 1
ATOM 1514 O O . ASN B 1 71 ? 14.346 40.222 -19.111 1.00 149.38 450 ASN B O 1
ATOM 1519 N N . LYS B 1 72 ? 15.184 39.883 -17.051 1.00 129.75 451 LYS B N 1
ATOM 1520 C CA . LYS B 1 72 ? 16.605 39.890 -17.437 1.00 126.08 451 LYS B CA 1
ATOM 1521 C C . LYS B 1 72 ? 17.307 38.901 -16.529 1.00 122.84 451 LYS B C 1
ATOM 1522 O O . LYS B 1 72 ? 17.308 39.086 -15.307 1.00 127.99 451 LYS B O 1
ATOM 1528 N N . VAL B 1 73 ? 17.913 37.873 -17.125 1.00 116.98 452 VAL B N 1
ATOM 1529 C CA . VAL B 1 73 ? 18.321 36.671 -16.390 1.00 111.56 452 VAL B CA 1
ATOM 1530 C C . VAL B 1 73 ? 19.800 36.365 -16.568 1.00 110.66 452 VAL B C 1
ATOM 1531 O O . VAL B 1 73 ? 20.304 36.279 -17.701 1.00 117.07 452 VAL B O 1
ATOM 1535 N N . PHE B 1 74 ? 20.491 36.201 -15.442 1.00 104.26 453 PHE B N 1
ATOM 1536 C CA . PHE B 1 74 ? 21.915 35.926 -15.452 1.00 105.01 453 PHE B CA 1
ATOM 1537 C C . PHE B 1 74 ? 22.181 34.701 -14.606 1.00 103.06 453 PHE B C 1
ATOM 1538 O O . PHE B 1 74 ? 21.736 34.617 -13.468 1.00 99.50 453 PHE B O 1
ATOM 1546 N N . TYR B 1 75 ? 22.910 33.748 -15.176 1.00 104.91 454 TYR B N 1
ATOM 1547 C CA . TYR B 1 75 ? 23.184 32.504 -14.493 1.00 105.78 454 TYR B CA 1
ATOM 1548 C C . TYR B 1 75 ? 24.545 32.596 -13.868 1.00 98.36 454 TYR B C 1
ATOM 1549 O O . TYR B 1 75 ? 25.528 32.814 -14.553 1.00 99.31 454 TYR B O 1
ATOM 1558 N N . GLY B 1 76 ? 24.602 32.438 -12.557 1.00 93.96 455 GLY B N 1
ATOM 1559 C CA . GLY B 1 76 ? 25.864 32.442 -11.850 1.00 92.32 455 GLY B CA 1
ATOM 1560 C C . GLY B 1 76 ? 25.677 32.574 -10.361 1.00 93.50 455 GLY B C 1
ATOM 1561 O O . GLY B 1 76 ? 24.547 32.584 -9.848 1.00 96.02 455 GLY B O 1
ATOM 1562 N N . ASP B 1 77 ? 26.802 32.677 -9.665 1.00 94.71 456 ASP B N 1
ATOM 1563 C CA . ASP B 1 77 ? 26.787 32.898 -8.238 1.00 95.38 456 ASP B CA 1
ATOM 1564 C C . ASP B 1 77 ? 26.385 34.344 -7.939 1.00 99.40 456 ASP B C 1
ATOM 1565 O O . ASP B 1 77 ? 27.096 35.287 -8.308 1.00 108.77 456 ASP B O 1
ATOM 1570 N N . ALA B 1 78 ? 25.253 34.511 -7.258 1.00 102.18 457 ALA B N 1
ATOM 1571 C CA . ALA B 1 78 ? 24.719 35.839 -6.913 1.00 104.79 457 ALA B CA 1
ATOM 1572 C C . ALA B 1 78 ? 25.672 36.630 -6.008 1.00 103.86 457 ALA B C 1
ATOM 1573 O O . ALA B 1 78 ? 25.704 37.867 -6.036 1.00 98.98 457 ALA B O 1
ATOM 1575 N N . ALA B 1 79 ? 26.459 35.894 -5.227 1.00 104.10 458 ALA B N 1
ATOM 1576 C CA . ALA B 1 79 ? 27.491 36.480 -4.387 1.00 106.02 458 ALA B CA 1
ATOM 1577 C C . ALA B 1 79 ? 28.776 36.913 -5.132 1.00 106.78 458 ALA B C 1
ATOM 1578 O O . ALA B 1 79 ? 29.778 37.196 -4.490 1.00 110.04 458 ALA B O 1
ATOM 1580 N N . ARG B 1 80 ? 28.749 36.957 -6.465 1.00 108.52 459 ARG B N 1
ATOM 1581 C CA . ARG B 1 80 ? 29.808 37.591 -7.267 1.00 110.05 459 ARG B CA 1
ATOM 1582 C C . ARG B 1 80 ? 29.400 39.018 -7.564 1.00 114.81 459 ARG B C 1
ATOM 1583 O O . ARG B 1 80 ? 28.270 39.271 -8.011 1.00 113.27 459 ARG B O 1
ATOM 1591 N N . LYS B 1 81 ? 30.334 39.945 -7.362 1.00 119.87 460 LYS B N 1
ATOM 1592 C CA . LYS B 1 81 ? 30.063 41.363 -7.596 1.00 121.06 460 LYS B CA 1
ATOM 1593 C C . LYS B 1 81 ? 29.875 41.681 -9.087 1.00 120.17 460 LYS B C 1
ATOM 1594 O O . LYS B 1 81 ? 28.923 42.361 -9.454 1.00 121.85 460 LYS B O 1
ATOM 1600 N N . ASP B 1 82 ? 30.765 41.173 -9.938 1.00 119.41 461 ASP B N 1
ATOM 1601 C CA . ASP B 1 82 ? 30.649 41.366 -11.384 1.00 119.52 461 ASP B CA 1
ATOM 1602 C C . ASP B 1 82 ? 29.245 41.039 -11.895 1.00 115.10 461 ASP B C 1
ATOM 1603 O O . ASP B 1 82 ? 28.760 41.687 -12.809 1.00 113.18 461 ASP B O 1
ATOM 1608 N N . LEU B 1 83 ? 28.596 40.049 -11.272 1.00 113.00 462 LEU B N 1
ATOM 1609 C CA . LEU B 1 83 ? 27.293 39.549 -11.700 1.00 109.46 462 LEU B CA 1
ATOM 1610 C C . LEU B 1 83 ? 26.156 40.459 -11.239 1.00 106.40 462 LEU B C 1
ATOM 1611 O O . LEU B 1 83 ? 25.244 40.766 -12.006 1.00 102.32 462 LEU B O 1
ATOM 1616 N N . LEU B 1 84 ? 26.208 40.880 -9.981 1.00 104.64 463 LEU B N 1
ATOM 1617 C CA . LEU B 1 84 ? 25.285 41.894 -9.482 1.00 107.08 463 LEU B CA 1
ATOM 1618 C C . LEU B 1 84 ? 25.342 43.154 -10.331 1.00 109.07 463 LEU B C 1
ATOM 1619 O O . LEU B 1 84 ? 24.308 43.666 -10.738 1.00 109.78 463 LEU B O 1
ATOM 1624 N N . GLU B 1 85 ? 26.551 43.635 -10.600 1.00 116.11 464 GLU B N 1
ATOM 1625 C CA . GLU B 1 85 ? 26.773 44.815 -11.451 1.00 125.51 464 GLU B CA 1
ATOM 1626 C C . GLU B 1 85 ? 26.095 44.660 -12.799 1.00 124.68 464 GLU B C 1
ATOM 1627 O O . GLU B 1 85 ? 25.558 45.622 -13.349 1.00 128.19 464 GLU B O 1
ATOM 1633 N N . ALA B 1 86 ? 26.168 43.451 -13.344 1.00 117.22 465 ALA B N 1
ATOM 1634 C CA . ALA B 1 86 ? 25.480 43.106 -14.585 1.00 120.69 465 ALA B CA 1
ATOM 1635 C C . ALA B 1 86 ? 23.953 43.139 -14.428 1.00 117.54 465 ALA B C 1
ATOM 1636 O O . ALA B 1 86 ? 23.239 43.519 -15.359 1.00 116.63 465 ALA B O 1
ATOM 1638 N N . ALA B 1 87 ? 23.453 42.732 -13.260 1.00 112.42 466 ALA B N 1
ATOM 1639 C CA . ALA B 1 87 ? 22.023 42.848 -12.962 1.00 111.03 466 ALA B CA 1
ATOM 1640 C C . ALA B 1 87 ? 21.644 44.290 -12.646 1.00 110.31 466 ALA B C 1
ATOM 1641 O O . ALA B 1 87 ? 20.546 44.552 -12.133 1.00 107.75 466 ALA B O 1
ATOM 1643 N N . GLY B 1 88 ? 22.566 45.211 -12.943 1.00 111.06 467 GLY B N 1
ATOM 1644 C CA . GLY B 1 88 ? 22.380 46.630 -12.720 1.00 108.63 467 GLY B CA 1
ATOM 1645 C C . GLY B 1 88 ? 22.349 46.949 -11.247 1.00 103.24 467 GLY B C 1
ATOM 1646 O O . GLY B 1 88 ? 21.562 47.784 -10.820 1.00 102.93 467 GLY B O 1
ATOM 1647 N N . ALA B 1 89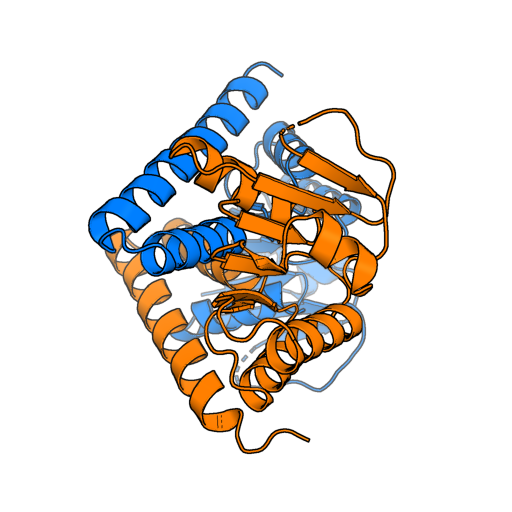 ? 23.181 46.273 -10.455 1.00 101.42 468 ALA B N 1
ATOM 1648 C CA . ALA B 1 89 ? 23.224 46.525 -9.004 1.00 99.29 468 ALA B CA 1
ATOM 1649 C C . ALA B 1 89 ? 23.598 47.972 -8.729 1.00 103.85 468 ALA B C 1
ATOM 1650 O O . ALA B 1 89 ? 23.191 48.549 -7.725 1.00 98.05 468 ALA B O 1
ATOM 1652 N N . LYS B 1 90 ? 24.377 48.551 -9.640 1.00 115.63 469 LYS B N 1
ATOM 1653 C CA . LYS B 1 90 ? 24.756 49.948 -9.549 1.00 118.79 469 LYS B CA 1
ATOM 1654 C C . LYS B 1 90 ? 23.505 50.860 -9.435 1.00 122.58 469 LYS B C 1
ATOM 1655 O O . LYS B 1 90 ? 23.432 51.701 -8.541 1.00 122.71 469 LYS B O 1
ATOM 1661 N N . ASP B 1 91 ? 22.507 50.657 -10.300 1.00 127.79 470 ASP B N 1
ATOM 1662 C CA . ASP B 1 91 ? 21.321 51.545 -10.378 1.00 129.36 470 ASP B CA 1
ATOM 1663 C C . ASP B 1 91 ? 19.977 50.964 -9.883 1.00 123.36 470 ASP B C 1
ATOM 1664 O O . ASP B 1 91 ? 18.980 51.676 -9.857 1.00 119.62 470 ASP B O 1
ATOM 1669 N N . ALA B 1 92 ? 19.935 49.690 -9.499 1.00 120.09 471 ALA B N 1
ATOM 1670 C CA . ALA B 1 92 ? 18.700 49.100 -8.960 1.00 121.97 471 ALA B CA 1
ATOM 1671 C C . ALA B 1 92 ? 18.275 49.827 -7.682 1.00 122.75 471 ALA B C 1
ATOM 1672 O O . ALA B 1 92 ? 19.073 50.554 -7.082 1.00 126.64 471 ALA B O 1
ATOM 1674 N N . GLN B 1 93 ? 17.021 49.621 -7.281 1.00 115.99 472 GLN B N 1
ATOM 1675 C CA . GLN B 1 93 ? 16.466 50.259 -6.091 1.00 112.22 472 GLN B CA 1
ATOM 1676 C C . GLN B 1 93 ? 16.456 49.301 -4.910 1.00 105.10 472 GLN B C 1
ATOM 1677 O O . GLN B 1 93 ? 16.843 49.676 -3.794 1.00 100.46 472 GLN B O 1
ATOM 1683 N N . LEU B 1 94 ? 16.026 48.062 -5.174 1.00 105.72 473 LEU B N 1
ATOM 1684 C CA . LEU B 1 94 ? 15.865 47.014 -4.151 1.00 98.18 473 LEU B CA 1
ATOM 1685 C C . LEU B 1 94 ? 16.532 45.707 -4.583 1.00 93.45 473 LEU B C 1
ATOM 1686 O O . LEU B 1 94 ? 16.475 45.342 -5.761 1.00 92.24 473 LEU B O 1
ATOM 1691 N N . LEU B 1 95 ? 17.184 45.039 -3.629 1.00 90.48 474 LEU B N 1
ATOM 1692 C CA . LEU B 1 95 ? 17.723 43.692 -3.802 1.00 87.76 474 LEU B CA 1
ATOM 1693 C C . LEU B 1 95 ? 16.957 42.734 -2.915 1.00 83.94 474 LEU B C 1
ATOM 1694 O O . LEU B 1 95 ? 16.962 42.882 -1.696 1.00 79.69 474 LEU B O 1
ATOM 1699 N N . VAL B 1 96 ? 16.339 41.732 -3.532 1.00 85.29 475 VAL B N 1
ATOM 1700 C CA . VAL B 1 96 ? 15.730 40.612 -2.816 1.00 83.31 475 VAL B CA 1
ATOM 1701 C C . VAL B 1 96 ? 16.725 39.452 -2.744 1.00 78.10 475 VAL B C 1
ATOM 1702 O O . VAL B 1 96 ? 17.233 38.994 -3.772 1.00 76.25 475 VAL B O 1
ATOM 1706 N N . ILE B 1 97 ? 16.986 38.974 -1.531 1.00 77.12 476 ILE B N 1
ATOM 1707 C CA . ILE B 1 97 ? 17.814 37.781 -1.309 1.00 74.98 476 ILE B CA 1
ATOM 1708 C C . ILE B 1 97 ? 16.869 36.587 -1.035 1.00 72.06 476 ILE B C 1
ATOM 17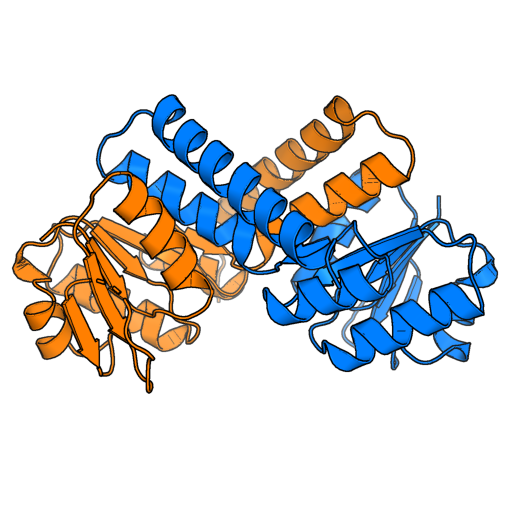09 O O . ILE B 1 97 ? 16.195 36.517 -0.014 1.00 68.40 476 ILE B O 1
ATOM 1714 N N . ALA B 1 98 ? 16.815 35.662 -1.984 1.00 75.88 477 ALA B N 1
ATOM 1715 C CA . ALA B 1 98 ? 15.802 34.616 -2.016 1.00 75.46 477 ALA B CA 1
ATOM 1716 C C . ALA B 1 98 ? 16.417 33.241 -2.234 1.00 78.61 477 ALA B C 1
ATOM 1717 O O . ALA B 1 98 ? 15.739 32.320 -2.718 1.00 90.57 477 ALA B O 1
ATOM 1719 N N . ILE B 1 99 ? 17.700 33.114 -1.891 1.00 78.10 478 ILE B N 1
ATOM 1720 C CA . ILE B 1 99 ? 18.448 31.868 -2.055 1.00 82.71 478 ILE B CA 1
ATOM 1721 C C . ILE B 1 99 ? 18.410 31.028 -0.790 1.00 86.84 478 ILE B C 1
ATOM 1722 O O . ILE B 1 99 ? 18.187 31.552 0.308 1.00 90.53 478 ILE B O 1
ATOM 1727 N N . ASP B 1 100 ? 18.662 29.729 -0.954 1.00 90.51 479 ASP B N 1
ATOM 1728 C CA . ASP B 1 100 ? 18.561 28.769 0.155 1.00 92.54 479 ASP B CA 1
ATOM 1729 C C . ASP B 1 100 ? 19.849 28.585 0.984 1.00 92.16 479 ASP B C 1
ATOM 1730 O O . ASP B 1 100 ? 19.809 27.958 2.047 1.00 84.28 479 ASP B O 1
ATOM 1735 N N . ALA B 1 101 ? 20.970 29.123 0.483 1.00 98.61 480 ALA B N 1
ATOM 1736 C CA . ALA B 1 101 ? 22.299 29.036 1.138 1.00 94.62 480 ALA B CA 1
ATOM 1737 C C . ALA B 1 101 ? 22.546 30.234 2.065 1.00 82.95 480 ALA B C 1
ATOM 1738 O O . ALA B 1 101 ? 22.719 31.357 1.580 1.00 77.52 480 ALA B O 1
ATOM 1740 N N . PRO B 1 102 ? 22.585 30.002 3.394 1.00 78.65 481 PRO B N 1
ATOM 1741 C CA . PRO B 1 102 ? 22.567 31.105 4.357 1.00 76.00 481 PRO B CA 1
ATOM 1742 C C . PRO B 1 102 ? 23.895 31.873 4.493 1.00 80.93 481 PRO B C 1
ATOM 1743 O O . PRO B 1 102 ? 23.895 33.056 4.849 1.00 76.99 481 PRO B O 1
ATOM 1747 N N . ASP B 1 103 ? 25.008 31.212 4.209 1.00 89.91 482 ASP B N 1
ATOM 1748 C CA . ASP B 1 103 ? 26.307 31.853 4.266 1.00 94.85 482 ASP B CA 1
ATOM 1749 C C . ASP B 1 103 ? 26.438 32.819 3.087 1.00 91.18 482 ASP B C 1
ATOM 1750 O O . ASP B 1 103 ? 26.728 33.997 3.279 1.00 96.25 482 ASP B O 1
ATOM 1755 N N . LYS B 1 104 ? 26.221 32.332 1.869 1.00 86.49 483 LYS B N 1
ATOM 1756 C CA . LYS B 1 104 ? 26.197 33.202 0.690 1.00 83.40 483 LYS B CA 1
ATOM 1757 C C . LYS B 1 104 ? 25.276 34.373 0.876 1.00 81.63 483 LYS B C 1
ATOM 1758 O O . LYS B 1 104 ? 25.566 35.466 0.423 1.00 87.44 483 LYS B O 1
ATOM 1764 N N . ALA B 1 105 ? 24.131 34.136 1.504 1.00 80.97 484 ALA B N 1
ATOM 1765 C CA . ALA B 1 105 ? 23.144 35.188 1.682 1.00 74.48 484 ALA B CA 1
ATOM 1766 C C . ALA B 1 105 ? 23.777 36.344 2.440 1.00 72.18 484 ALA B C 1
ATOM 1767 O O . ALA B 1 105 ? 23.662 37.481 2.025 1.00 73.94 484 ALA B O 1
ATOM 1769 N N . LEU B 1 106 ? 24.485 36.042 3.524 1.00 71.88 485 LEU B N 1
ATOM 1770 C CA . LEU B 1 106 ? 25.176 37.076 4.308 1.00 75.04 485 LEU B CA 1
ATOM 1771 C C . LEU B 1 106 ? 26.356 37.730 3.536 1.00 76.14 485 LEU B C 1
ATOM 1772 O O . LEU B 1 106 ? 26.545 38.944 3.564 1.00 64.75 485 LEU B O 1
ATOM 1777 N N . GLU B 1 107 ? 27.122 36.897 2.846 1.00 80.75 486 GLU B N 1
ATOM 1778 C CA . GLU B 1 107 ? 28.154 37.336 1.914 1.00 86.46 486 GLU B CA 1
ATOM 1779 C C . GLU B 1 107 ? 27.659 38.392 0.893 1.00 87.20 486 GLU B C 1
ATOM 1780 O O . GLU B 1 107 ? 28.392 39.320 0.558 1.00 92.44 486 GLU B O 1
ATOM 1786 N N . ILE B 1 108 ? 26.425 38.256 0.416 1.00 82.05 487 ILE B N 1
ATOM 1787 C CA . ILE B 1 108 ? 25.827 39.264 -0.460 1.00 79.92 487 ILE B CA 1
ATOM 1788 C C . ILE B 1 108 ? 25.486 40.529 0.298 1.00 76.81 487 ILE B C 1
ATOM 1789 O O . ILE B 1 108 ? 25.755 41.630 -0.175 1.00 79.68 487 ILE B O 1
ATOM 1794 N N . VAL B 1 109 ? 24.861 40.365 1.457 1.00 71.15 488 VAL B N 1
ATOM 1795 C CA . VAL B 1 109 ? 24.465 41.497 2.285 1.00 74.26 488 VAL B CA 1
ATOM 1796 C C . VAL B 1 109 ? 25.645 42.445 2.501 1.00 80.04 488 VAL B C 1
ATOM 1797 O O . VAL B 1 109 ? 25.491 43.661 2.393 1.00 83.77 488 VAL B O 1
ATOM 1801 N N . GLU B 1 110 ? 26.817 41.881 2.797 1.00 84.31 489 GLU B N 1
ATOM 1802 C CA . GLU B 1 110 ? 28.050 42.654 2.960 1.00 84.67 489 GLU B CA 1
ATOM 1803 C C . GLU B 1 110 ? 28.476 43.363 1.689 1.00 88.94 489 GLU B C 1
ATOM 1804 O O . GLU B 1 110 ? 28.829 44.538 1.742 1.00 92.31 489 GLU B O 1
ATOM 1810 N N . LEU B 1 111 ? 28.466 42.666 0.552 1.00 91.39 490 LEU B N 1
ATOM 1811 C CA . LEU B 1 111 ? 28.846 43.315 -0.713 1.00 97.59 490 LEU B CA 1
ATOM 1812 C C . LEU B 1 111 ? 27.903 44.453 -1.014 1.00 95.36 490 LEU B C 1
ATOM 1813 O O . LEU B 1 111 ? 28.328 45.498 -1.481 1.00 95.93 490 LEU B O 1
ATOM 1818 N N . ALA B 1 112 ? 26.614 44.221 -0.767 1.00 90.15 491 ALA B N 1
ATOM 1819 C CA . ALA B 1 112 ? 25.597 45.244 -0.960 1.00 86.90 491 ALA B CA 1
ATOM 1820 C C . ALA B 1 112 ? 25.954 46.445 -0.110 1.00 89.88 491 ALA B C 1
ATOM 1821 O O . ALA B 1 112 ? 26.009 47.553 -0.610 1.00 94.66 491 ALA B O 1
ATOM 1823 N N . HIS B 1 113 ? 26.239 46.221 1.171 1.00 89.85 492 HIS B N 1
ATOM 1824 C CA . HIS B 1 113 ? 26.659 47.314 2.050 1.00 96.11 492 HIS B CA 1
ATOM 1825 C C . HIS B 1 113 ? 27.926 48.004 1.553 1.00 98.89 492 HIS B C 1
ATOM 1826 O O . HIS B 1 113 ? 27.941 49.221 1.343 1.00 96.56 492 HIS B O 1
ATOM 1833 N N . LYS B 1 114 ? 28.971 47.199 1.369 1.00 98.56 493 LYS B N 1
ATOM 1834 C CA . LYS B 1 114 ? 30.284 47.680 0.983 1.00 102.72 493 LYS B CA 1
ATOM 1835 C C . LYS B 1 114 ? 30.263 48.511 -0.302 1.00 106.32 493 LYS B C 1
ATOM 18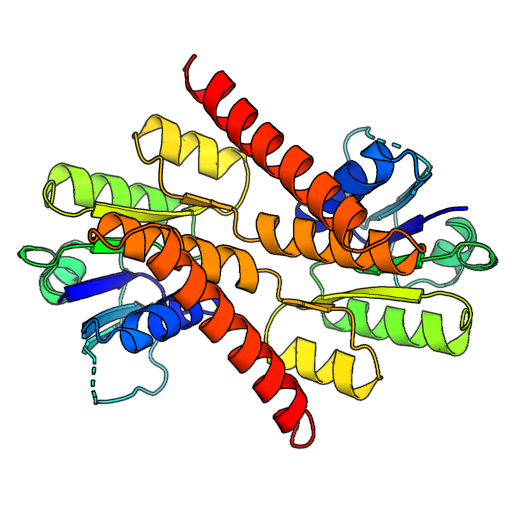36 O O . LYS B 1 114 ? 30.954 49.539 -0.377 1.00 111.77 493 LYS B O 1
ATOM 1842 N N . HIS B 1 115 ? 29.460 48.092 -1.283 1.00 100.74 494 HIS B N 1
ATOM 1843 C CA . HIS B 1 115 ? 29.524 48.663 -2.634 1.00 103.37 494 HIS B CA 1
ATOM 1844 C C . HIS B 1 115 ? 28.253 49.330 -3.142 1.00 104.50 494 HIS B C 1
ATOM 1845 O O . HIS B 1 115 ? 28.321 50.153 -4.048 1.00 113.21 494 HIS B O 1
ATOM 1852 N N . TYR B 1 116 ? 27.094 48.956 -2.623 1.00 102.40 495 TYR B N 1
ATOM 1853 C CA . TYR B 1 116 ? 25.838 49.507 -3.139 1.00 106.48 495 TYR B CA 1
ATOM 1854 C C . TYR B 1 116 ? 24.990 49.892 -1.954 1.00 105.81 495 TYR B C 1
ATOM 1855 O O . TYR B 1 116 ? 23.993 49.239 -1.643 1.00 108.76 495 TYR B O 1
ATOM 1864 N N . PRO B 1 117 ? 25.409 50.945 -1.259 1.00 107.89 496 PRO B N 1
ATOM 1865 C CA . PRO B 1 117 ? 24.724 51.336 -0.043 1.00 107.13 496 PRO B CA 1
ATOM 1866 C C . PRO B 1 117 ? 23.352 51.970 -0.323 1.00 106.71 496 PRO B C 1
ATOM 1867 O O . PRO B 1 117 ? 22.534 52.073 0.587 1.00 102.70 496 PRO B O 1
ATOM 1871 N N . GLN B 1 118 ? 23.099 52.386 -1.564 1.00 107.29 497 GLN B N 1
ATOM 1872 C CA . GLN B 1 118 ? 21.800 52.963 -1.919 1.00 111.58 497 GLN B CA 1
ATOM 1873 C C . GLN B 1 118 ? 20.751 51.885 -2.208 1.00 107.16 497 GLN B C 1
ATOM 1874 O O . GLN B 1 118 ? 19.571 52.172 -2.460 1.00 103.26 497 GLN B O 1
ATOM 1880 N N . LEU B 1 119 ? 21.207 50.638 -2.146 1.00 100.59 498 LEU B N 1
ATOM 1881 C CA . LEU B 1 119 ? 20.394 49.482 -2.403 1.00 94.00 498 LEU B CA 1
ATOM 1882 C C . LEU B 1 119 ? 19.723 49.071 -1.117 1.00 94.36 498 LEU B C 1
ATOM 1883 O O . LEU B 1 119 ? 20.390 48.824 -0.101 1.00 91.68 498 LEU B O 1
ATOM 1888 N N . LYS B 1 120 ? 18.396 48.991 -1.164 1.00 98.09 499 LYS B N 1
ATOM 1889 C CA . LYS B 1 120 ? 17.619 48.419 -0.060 1.00 95.14 499 LYS B CA 1
ATOM 1890 C C . LYS B 1 120 ? 17.632 46.906 -0.213 1.00 84.86 499 LYS B C 1
ATOM 1891 O O . LYS B 1 120 ? 17.804 46.379 -1.325 1.00 84.92 499 LYS B O 1
ATOM 1897 N N . ILE B 1 121 ? 17.453 46.217 0.906 1.00 79.62 500 ILE B N 1
ATOM 1898 C CA . ILE B 1 121 ? 17.545 44.768 0.939 1.00 76.89 500 ILE B CA 1
ATOM 1899 C C . ILE B 1 121 ? 16.425 44.152 1.762 1.00 76.22 500 ILE B C 1
ATOM 1900 O O . ILE B 1 121 ? 16.353 44.396 2.975 1.00 73.33 500 ILE B O 1
ATOM 1905 N N . VAL B 1 122 ? 15.583 43.341 1.102 1.00 78.46 501 VAL B N 1
ATOM 1906 C CA . VAL B 1 122 ? 14.763 42.304 1.776 1.00 76.46 501 VAL B CA 1
ATOM 1907 C C . VAL B 1 122 ? 15.428 40.934 1.637 1.00 72.45 501 VAL B C 1
ATOM 1908 O O . VAL B 1 122 ? 16.120 40.654 0.647 1.00 68.26 501 VAL B O 1
ATOM 1912 N N . ALA B 1 123 ? 15.269 40.100 2.660 1.00 72.69 502 ALA B N 1
ATOM 1913 C CA . ALA B 1 123 ? 15.979 38.822 2.708 1.00 73.21 502 ALA B CA 1
ATOM 1914 C C . ALA B 1 123 ? 15.189 37.639 3.309 1.00 73.52 502 ALA B C 1
ATOM 1915 O O . ALA B 1 123 ? 14.450 37.773 4.275 1.00 74.82 502 ALA B O 1
ATOM 1917 N N . ARG B 1 124 ? 15.383 36.475 2.707 1.00 71.79 503 ARG B N 1
ATOM 1918 C CA . ARG B 1 124 ? 14.880 35.208 3.203 1.00 69.75 503 ARG B CA 1
ATOM 1919 C C . ARG B 1 124 ? 15.803 34.690 4.305 1.00 67.49 503 ARG B C 1
ATOM 1920 O O . ARG B 1 124 ? 16.962 34.463 4.056 1.00 73.80 503 ARG B O 1
ATOM 1928 N N . ALA B 1 125 ? 15.302 34.508 5.516 1.00 65.36 504 ALA B N 1
ATOM 1929 C CA . ALA B 1 125 ? 16.084 33.841 6.543 1.00 65.69 504 ALA B CA 1
ATOM 1930 C C . ALA B 1 125 ? 15.579 32.410 6.680 1.00 69.58 504 ALA B C 1
ATOM 1931 O O . ALA B 1 125 ? 14.372 32.166 6.676 1.00 66.96 504 ALA B O 1
ATOM 1933 N N . ILE B 1 126 ? 16.508 31.470 6.832 1.00 73.58 505 ILE B N 1
ATOM 1934 C CA . ILE B 1 126 ? 16.187 30.043 6.903 1.00 75.85 505 ILE B CA 1
ATOM 1935 C C . ILE B 1 126 ? 15.522 29.688 8.238 1.00 79.14 505 ILE B C 1
ATOM 1936 O O . ILE B 1 126 ? 14.570 28.899 8.281 1.00 88.33 505 ILE B O 1
ATOM 1941 N N . A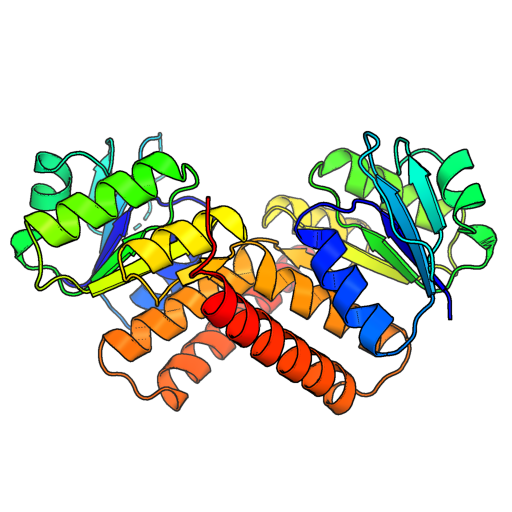SP B 1 127 ? 16.015 30.282 9.320 1.00 76.54 506 ASP B N 1
ATOM 1942 C CA . ASP B 1 127 ? 15.581 29.926 10.664 1.00 76.63 506 ASP B CA 1
ATOM 1943 C C . ASP B 1 127 ? 16.015 31.013 11.649 1.00 75.57 506 ASP B C 1
ATOM 1944 O O . ASP B 1 127 ? 16.664 31.990 11.256 1.00 68.00 506 ASP B O 1
ATOM 1949 N N . ARG B 1 128 ? 15.683 30.823 12.928 1.00 76.40 507 ARG B N 1
ATOM 1950 C CA . ARG B 1 128 ? 15.968 31.820 13.965 1.00 72.22 507 ARG B CA 1
ATOM 1951 C C . ARG B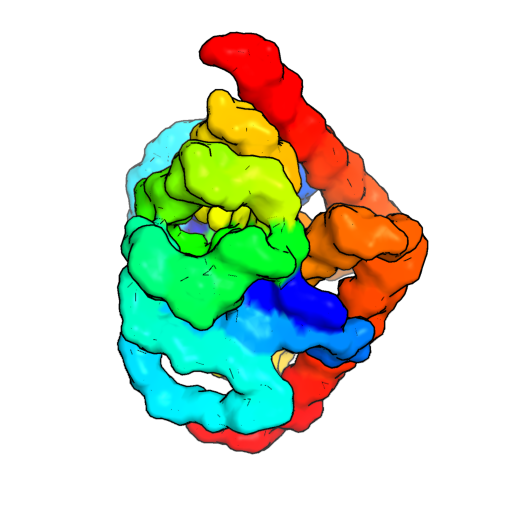 1 128 ? 17.432 32.259 13.998 1.00 68.96 507 ARG B C 1
ATOM 1952 O O . ARG B 1 128 ? 17.714 33.449 14.020 1.00 68.67 507 ARG B O 1
ATOM 1960 N N . ARG B 1 129 ? 18.352 31.299 13.990 1.00 73.68 508 ARG B N 1
ATOM 1961 C CA . ARG B 1 129 ? 19.793 31.574 14.017 1.00 72.60 508 ARG B CA 1
ATOM 1962 C C . ARG B 1 129 ? 20.227 32.452 12.854 1.00 67.14 508 ARG B C 1
ATOM 1963 O O . ARG B 1 129 ? 20.890 33.442 13.052 1.00 66.87 508 ARG B O 1
ATOM 1971 N N . HIS B 1 130 ? 19.835 32.110 11.641 1.00 68.86 509 HIS B N 1
ATOM 1972 C CA . HIS B 1 130 ? 20.145 32.953 10.470 1.00 71.45 509 HIS B CA 1
ATOM 1973 C C . HIS B 1 130 ? 19.569 34.366 10.580 1.00 71.01 509 HIS B C 1
ATOM 1974 O O . HIS B 1 130 ? 20.176 35.313 10.119 1.00 70.80 509 HIS B O 1
ATOM 1981 N N . ALA B 1 131 ? 18.377 34.485 11.167 1.00 75.40 510 ALA B N 1
ATOM 1982 C CA . ALA B 1 131 ? 17.715 35.766 11.360 1.00 70.57 510 ALA B CA 1
ATOM 1983 C C . ALA B 1 131 ? 18.540 36.644 12.298 1.00 73.14 510 ALA B C 1
ATOM 1984 O O . ALA B 1 131 ? 18.725 37.833 12.028 1.00 72.08 510 ALA B O 1
ATOM 1986 N N . TYR B 1 132 ? 19.045 36.056 13.385 1.00 72.56 511 TYR B N 1
ATOM 1987 C CA . TYR B 1 132 ? 19.986 36.754 14.269 1.00 74.30 511 TYR B CA 1
ATOM 1988 C C . TYR B 1 132 ? 21.225 37.320 13.563 1.00 77.73 511 TYR B C 1
ATOM 1989 O O . TYR B 1 132 ? 21.753 38.365 13.960 1.00 92.40 511 TYR B O 1
ATOM 1998 N N . GLN B 1 133 ? 21.674 36.667 12.507 1.00 71.87 512 GLN B N 1
ATOM 1999 C CA . GLN B 1 133 ? 22.889 37.093 11.825 1.00 73.49 512 GLN B CA 1
ATOM 2000 C C . GLN B 1 133 ? 22.609 38.278 10.929 1.00 72.02 512 GLN B C 1
ATOM 2001 O O . GLN B 1 133 ? 23.439 39.181 10.825 1.00 73.67 512 GLN B O 1
ATOM 2007 N N . TYR B 1 134 ? 21.441 38.271 10.289 1.00 66.63 513 TYR B N 1
ATOM 2008 C CA . TYR B 1 134 ? 20.994 39.407 9.487 1.00 66.59 513 TYR B CA 1
ATOM 2009 C C . TYR B 1 134 ? 20.900 40.604 10.367 1.00 70.41 513 TYR B C 1
ATOM 2010 O O . TYR B 1 134 ? 21.318 41.698 10.003 1.00 68.22 513 TYR B O 1
ATOM 2019 N N . LEU B 1 135 ? 20.306 40.389 11.532 1.00 73.93 514 LEU B N 1
ATOM 2020 C CA . LEU B 1 135 ? 20.115 41.461 12.490 1.00 77.24 514 LEU B CA 1
ATOM 2021 C C . LEU B 1 135 ? 21.429 42.081 12.923 1.00 76.65 514 LEU B C 1
ATOM 2022 O O . LEU B 1 135 ? 21.505 43.292 13.123 1.00 80.80 514 LEU B O 1
ATOM 2027 N N . ARG B 1 136 ? 22.447 41.236 13.077 1.00 75.89 515 ARG B N 1
ATOM 2028 C CA . ARG B 1 136 ? 23.755 41.657 13.544 1.00 79.14 515 ARG B CA 1
ATOM 2029 C C . ARG B 1 136 ? 24.448 42.540 12.509 1.00 75.26 515 ARG B C 1
ATOM 2030 O O . ARG B 1 136 ? 25.263 43.376 12.857 1.00 76.60 515 ARG B O 1
ATOM 2038 N N . LEU B 1 137 ? 24.090 42.368 11.246 1.00 72.07 516 LEU B N 1
ATOM 2039 C CA . LEU B 1 137 ? 24.556 43.263 10.184 1.00 72.77 516 LEU B CA 1
ATOM 2040 C C . LEU B 1 137 ? 23.506 44.322 9.863 1.00 72.13 516 LEU B C 1
ATOM 2041 O O . LEU B 1 137 ? 23.517 44.903 8.773 1.00 70.95 516 LEU B O 1
ATOM 2046 N N . GLY B 1 138 ? 22.562 44.523 10.773 1.00 73.94 517 GLY B N 1
ATOM 2047 C CA . GLY B 1 138 ? 21.589 45.596 10.649 1.00 76.06 517 GLY B CA 1
ATOM 2048 C C . GLY B 1 138 ? 20.492 45.401 9.630 1.00 71.88 517 GLY B C 1
ATOM 2049 O O . GLY B 1 138 ? 19.791 46.355 9.314 1.00 77.80 517 GLY B O 1
ATOM 2050 N N . VAL B 1 139 ? 20.364 44.197 9.088 1.00 68.08 518 VAL B N 1
ATOM 2051 C CA . VAL B 1 139 ? 19.247 43.879 8.194 1.00 69.70 518 VAL B CA 1
ATOM 2052 C C . VAL B 1 139 ? 18.065 43.468 9.055 1.00 68.07 518 VAL B C 1
ATOM 2053 O O . VAL B 1 139 ? 18.103 42.443 9.744 1.00 58.07 518 VAL B O 1
ATOM 2057 N N . THR B 1 140 ? 17.021 44.282 9.012 1.00 77.38 519 THR B N 1
ATOM 2058 C CA . THR B 1 140 ? 15.836 44.031 9.818 1.00 80.57 519 THR B CA 1
ATOM 2059 C C . THR B 1 140 ? 14.661 43.530 8.968 1.00 74.51 519 THR B C 1
ATOM 2060 O O . THR B 1 140 ? 13.789 42.829 9.489 1.00 69.08 519 THR B O 1
ATOM 2064 N N . SER B 1 141 ? 14.656 43.895 7.682 1.00 74.25 520 SER B N 1
ATOM 2065 C CA . SER B 1 141 ? 13.643 43.456 6.721 1.00 75.52 520 SER B CA 1
ATOM 2066 C C . SER B 1 141 ? 13.970 42.077 6.189 1.00 72.51 520 SER B C 1
ATOM 2067 O O . SER B 1 141 ? 14.477 41.927 5.071 1.00 71.50 520 SER B O 1
ATOM 2070 N N . PHE B 1 142 ? 13.654 41.070 6.993 1.00 71.80 521 PHE B N 1
ATOM 2071 C CA . PHE B 1 142 ? 13.704 39.693 6.552 1.00 70.13 521 PHE B CA 1
ATOM 2072 C C . PHE B 1 142 ? 12.495 38.931 7.053 1.00 70.20 521 PHE B C 1
ATOM 2073 O O . PHE B 1 142 ? 11.682 39.421 7.843 1.00 72.46 521 PHE B O 1
ATOM 2081 N N . LYS B 1 143 ? 12.400 37.699 6.583 1.00 78.49 522 LYS B N 1
ATOM 2082 C CA . LYS B 1 143 ? 11.280 36.823 6.892 1.00 74.29 522 LYS B CA 1
ATOM 2083 C C . LYS B 1 143 ? 11.833 35.409 6.950 1.00 71.18 522 LYS B C 1
ATOM 2084 O O . LYS B 1 143 ? 12.505 34.992 6.007 1.00 65.96 522 LYS B O 1
ATOM 2090 N N . ARG B 1 144 ? 11.605 34.702 8.062 1.00 70.63 523 ARG B N 1
ATOM 2091 C CA . ARG B 1 144 ? 11.920 33.268 8.136 1.00 71.97 523 ARG B CA 1
ATOM 2092 C C . ARG B 1 144 ? 11.006 32.505 7.181 1.00 75.63 523 ARG B C 1
ATOM 2093 O O . ARG B 1 144 ? 9.787 32.756 7.150 1.00 82.80 523 ARG B O 1
ATOM 2101 N N . GLU B 1 145 ? 11.586 31.578 6.420 1.00 73.85 524 GLU B N 1
ATOM 2102 C CA . GLU B 1 145 ? 10.915 31.023 5.248 1.00 75.06 524 GLU B CA 1
ATOM 2103 C C . GLU B 1 145 ? 9.670 30.214 5.599 1.00 75.75 524 GLU B C 1
ATOM 2104 O O . GLU B 1 145 ? 8.644 30.367 4.957 1.00 87.48 524 GLU B O 1
ATOM 2110 N N . THR B 1 146 ? 9.745 29.373 6.631 1.00 77.12 525 THR B N 1
ATOM 2111 C CA . THR B 1 146 ? 8.613 28.508 7.029 1.00 68.44 525 THR B CA 1
ATOM 2112 C C . THR B 1 146 ? 7.708 29.121 8.100 1.00 65.47 525 THR B C 1
ATOM 2113 O O . THR B 1 146 ? 6.787 28.464 8.538 1.00 70.88 525 THR B O 1
ATOM 2117 N N . PHE B 1 147 ? 7.960 30.344 8.548 1.00 64.37 526 PHE B N 1
ATOM 2118 C CA . PHE B 1 147 ? 7.294 30.823 9.755 1.00 65.55 526 PHE B CA 1
ATOM 2119 C C . PHE B 1 147 ? 5.839 31.204 9.537 1.00 66.82 526 PHE B C 1
ATOM 2120 O O . PHE B 1 147 ? 4.966 30.786 10.292 1.00 66.21 526 PHE B O 1
ATOM 2128 N N . ASP B 1 148 ? 5.584 31.977 8.493 1.00 71.05 527 ASP B N 1
ATOM 2129 C CA . ASP B 1 148 ? 4.248 32.504 8.235 1.00 75.35 527 ASP B CA 1
ATOM 2130 C C . ASP B 1 148 ? 3.287 31.408 7.749 1.00 75.23 527 ASP B C 1
ATOM 2131 O O . ASP B 1 148 ? 2.084 31.431 8.054 1.00 66.95 527 ASP B O 1
ATOM 2136 N N . SER B 1 149 ? 3.827 30.428 7.023 1.00 76.41 528 SER B N 1
ATOM 2137 C CA . SER B 1 149 ? 3.032 29.267 6.623 1.00 75.52 528 SER B CA 1
ATOM 2138 C C . SER B 1 149 ? 2.714 28.391 7.829 1.00 67.74 528 SER B C 1
ATOM 2139 O O . SER B 1 149 ? 1.605 27.882 7.947 1.00 68.17 528 SER B O 1
ATOM 2142 N N . ALA B 1 150 ? 3.671 28.208 8.721 1.00 61.46 529 ALA B N 1
ATOM 2143 C CA . ALA B 1 150 ? 3.412 27.416 9.915 1.00 63.63 529 ALA B CA 1
ATOM 2144 C C . ALA B 1 150 ? 2.334 28.073 10.752 1.00 65.56 529 ALA B C 1
ATOM 2145 O O . ALA B 1 150 ? 1.415 27.421 11.211 1.00 65.58 529 ALA B O 1
ATOM 2147 N N . VAL B 1 151 ? 2.440 29.384 10.941 1.00 73.65 530 VAL B N 1
ATOM 2148 C CA . VAL B 1 151 ? 1.444 30.121 11.725 1.00 75.01 530 VAL B CA 1
ATOM 2149 C C . VAL B 1 151 ? 0.060 29.911 11.137 1.00 71.44 530 VAL B C 1
ATOM 2150 O O . VAL B 1 151 ? -0.908 29.661 11.849 1.00 64.17 530 VAL B O 1
ATOM 2154 N N . ASN B 1 152 ? -0.002 30.002 9.819 1.00 70.50 531 ASN B N 1
ATOM 2155 C CA . ASN B 1 152 ? -1.246 29.829 9.119 1.00 73.50 531 ASN B CA 1
ATOM 2156 C C . ASN B 1 152 ? -1.786 28.402 9.149 1.00 77.06 531 ASN B C 1
ATOM 2157 O O . ASN B 1 152 ? -3.003 28.209 9.171 1.00 71.35 531 ASN B O 1
ATOM 2162 N N . LEU B 1 153 ? -0.893 27.411 9.128 1.00 76.64 532 LEU B N 1
ATOM 2163 C CA . LEU B 1 153 ? -1.325 26.034 9.241 1.00 73.64 532 LEU B CA 1
ATOM 2164 C C . LEU B 1 153 ? -1.977 25.872 10.592 1.00 72.01 532 LEU B C 1
ATOM 2165 O O . LEU B 1 153 ? -3.015 25.238 10.697 1.00 83.33 532 LEU B O 1
ATOM 2170 N N . GLY B 1 154 ? -1.384 26.471 11.616 1.00 66.64 533 GLY B N 1
ATOM 2171 C CA . GLY B 1 154 ? -1.955 26.439 12.951 1.00 66.79 533 GLY B CA 1
ATOM 2172 C C . GLY B 1 154 ? -3.232 27.255 13.130 1.00 73.08 533 GLY B C 1
ATOM 2173 O O . GLY B 1 154 ? -3.903 27.122 14.147 1.00 77.80 533 GLY B O 1
ATOM 2174 N N . ILE B 1 155 ? -3.555 28.147 12.191 1.00 73.02 534 ILE B N 1
ATOM 2175 C CA . ILE B 1 155 ? -4.781 28.927 12.270 1.00 73.22 534 ILE B CA 1
ATOM 2176 C C . ILE B 1 155 ? -5.871 28.035 11.694 1.00 80.52 534 ILE B C 1
ATOM 2177 O O . ILE B 1 155 ? -6.991 27.940 12.248 1.00 81.63 534 ILE B O 1
ATOM 2182 N N . GLU B 1 156 ? -5.530 27.377 10.581 1.00 84.38 535 GLU B N 1
ATOM 2183 C CA . GLU B 1 156 ? -6.370 26.312 9.991 1.00 86.29 535 GLU B CA 1
ATOM 2184 C C . GLU B 1 156 ? -6.608 25.196 10.983 1.00 82.26 535 GLU B C 1
ATOM 2185 O O . GLU B 1 156 ? -7.683 24.641 11.026 1.00 84.64 535 GLU B O 1
ATOM 2191 N N . ALA B 1 157 ? -5.599 24.872 11.780 1.00 77.88 536 ALA B N 1
ATOM 2192 C CA . ALA B 1 157 ? -5.777 23.900 12.836 1.00 75.66 536 ALA B CA 1
ATOM 2193 C C . ALA B 1 157 ? -6.850 24.379 13.774 1.00 75.58 536 ALA B C 1
ATOM 2194 O O . ALA B 1 157 ? -7.838 23.703 13.944 1.00 84.01 536 ALA B O 1
ATOM 2196 N N . LEU B 1 158 ? -6.693 25.580 14.321 1.00 78.13 537 LEU B N 1
ATOM 2197 C CA . LEU B 1 158 ? -7.624 26.120 15.336 1.00 77.87 537 LEU B CA 1
ATOM 2198 C C . LEU B 1 158 ? -9.061 26.170 14.828 1.00 74.54 537 LEU B C 1
ATOM 2199 O O . LEU B 1 158 ? -9.977 25.842 15.568 1.00 68.49 537 LEU B O 1
ATOM 2204 N N . THR B 1 159 ? -9.257 26.562 13.576 1.00 74.64 538 THR B N 1
ATOM 2205 C CA . THR B 1 159 ? -10.602 26.600 13.005 1.00 83.53 538 THR B CA 1
ATOM 2206 C C . THR B 1 159 ? -11.186 25.186 12.932 1.00 82.42 538 THR B C 1
ATOM 2207 O O . THR B 1 159 ? -12.360 24.968 13.267 1.00 86.75 538 THR B O 1
ATOM 2211 N N . LEU B 1 160 ? -10.364 24.237 12.499 1.00 78.07 539 LEU B N 1
ATOM 2212 C CA . LEU B 1 160 ? -10.758 22.833 12.460 1.00 79.72 539 LEU B CA 1
ATOM 2213 C C . LEU B 1 160 ? -11.194 22.297 13.805 1.00 81.14 539 LEU B C 1
ATOM 2214 O O . LEU B 1 160 ? -12.024 21.390 13.857 1.00 93.52 539 LEU B O 1
ATOM 2219 N N . LEU B 1 161 ? -10.661 22.827 14.895 1.00 76.99 540 LEU B N 1
ATOM 2220 C CA . LEU B 1 161 ? -11.156 22.430 16.213 1.00 77.89 540 LEU B CA 1
ATOM 2221 C C . LEU B 1 161 ? -12.311 23.338 16.674 1.00 74.40 540 LEU B C 1
ATOM 2222 O O . LEU B 1 161 ? -12.588 23.451 17.869 1.00 70.34 540 LEU B O 1
ATOM 2227 N N . GLY B 1 162 ? -12.963 24.008 15.721 1.00 77.24 541 GLY B N 1
ATOM 2228 C CA . GLY B 1 162 ? -14.168 24.816 15.986 1.00 79.27 541 GLY B CA 1
ATOM 2229 C C . GLY B 1 162 ? -13.964 26.111 16.759 1.00 77.97 541 GLY B C 1
ATOM 2230 O O . GLY B 1 162 ? -14.688 26.401 17.711 1.00 83.41 541 GLY B O 1
ATOM 2231 N N . ASN B 1 163 ? -12.952 26.874 16.378 1.00 79.66 542 ASN B N 1
ATOM 2232 C CA . ASN B 1 163 ? -12.771 28.235 16.875 1.00 80.35 542 ASN B CA 1
ATOM 2233 C C . ASN B 1 163 ? -13.105 29.125 15.709 1.00 84.76 542 ASN B C 1
ATOM 2234 O O . ASN B 1 163 ? -12.715 28.815 14.576 1.00 86.40 542 ASN B O 1
ATOM 2239 N N . SER B 1 164 ? -13.854 30.200 15.955 1.00 83.58 543 SER B N 1
ATOM 2240 C CA . SER B 1 164 ? -14.261 31.056 14.856 1.00 87.10 543 SER B CA 1
ATOM 2241 C C . SER B 1 164 ? -13.013 31.597 14.176 1.00 87.51 543 SER B C 1
ATOM 2242 O O . SER B 1 164 ? -11.984 31.804 14.823 1.00 93.14 543 SER B O 1
ATOM 2245 N N . SER B 1 165 ? -13.071 31.813 12.871 1.00 88.35 544 SER B N 1
ATOM 2246 C CA . SER B 1 165 ? -11.891 32.326 12.165 1.00 91.29 544 SER B CA 1
ATOM 2247 C C . SER B 1 165 ? -11.339 33.638 12.777 1.00 90.07 544 SER B C 1
ATOM 2248 O O . SER B 1 165 ? -10.128 33.848 12.769 1.00 92.72 544 SER B O 1
ATOM 2251 N N . THR B 1 166 ? -12.205 34.497 13.319 1.00 93.11 545 THR B N 1
ATOM 2252 C CA . THR B 1 166 ? -11.749 35.736 13.993 1.00 98.03 545 THR B CA 1
ATOM 2253 C C . THR B 1 166 ? -10.855 35.461 15.200 1.00 91.54 545 THR B C 1
ATOM 2254 O O . THR B 1 166 ? -9.812 36.101 15.346 1.00 87.00 545 THR B O 1
ATOM 2258 N N . VAL B 1 167 ? -11.246 34.518 16.057 1.00 88.68 546 VAL B N 1
ATOM 2259 C CA . VAL B 1 167 ? -10.414 34.210 17.223 1.00 88.43 546 VAL B CA 1
ATOM 2260 C C . VAL B 1 167 ? -9.202 33.396 16.802 1.00 91.22 546 VAL B C 1
ATOM 2261 O O . VAL B 1 167 ? -8.112 33.573 17.355 1.00 93.11 546 VAL B O 1
ATOM 2265 N N . ALA B 1 168 ? -9.400 32.499 15.835 1.00 93.24 547 ALA B N 1
ATOM 2266 C CA . ALA B 1 168 ? -8.311 31.692 15.305 1.00 93.79 547 ALA B CA 1
ATOM 2267 C C . ALA B 1 168 ? -7.239 32.621 14.758 1.00 90.58 547 ALA B C 1
ATOM 2268 O O . ALA B 1 168 ? -6.067 32.483 15.120 1.00 96.98 547 ALA B O 1
ATOM 2270 N N . GLU B 1 169 ? -7.641 33.566 13.908 1.00 84.67 548 GLU B N 1
ATOM 2271 C CA . GLU B 1 169 ? -6.701 34.543 13.320 1.00 87.93 548 GLU B CA 1
ATOM 2272 C C . GLU B 1 169 ? -6.107 35.584 14.294 1.00 83.85 548 GLU B C 1
ATOM 2273 O O . GLU B 1 169 ? -4.984 36.042 14.099 1.00 81.12 548 GLU B O 1
ATOM 2279 N N . ARG B 1 170 ? -6.841 35.940 15.337 1.00 81.84 549 ARG B N 1
ATOM 2280 C CA . ARG B 1 170 ? -6.318 36.850 16.340 1.00 81.49 549 ARG B CA 1
ATOM 2281 C C . ARG B 1 170 ? -5.208 36.162 17.116 1.00 76.66 549 ARG B C 1
ATOM 2282 O O . ARG B 1 170 ? -4.187 36.771 17.443 1.00 81.17 549 ARG B O 1
ATOM 2290 N N . ALA B 1 171 ? -5.428 34.892 17.420 1.00 78.10 550 ALA B N 1
ATOM 2291 C CA . ALA B 1 171 ? -4.407 34.025 18.045 1.00 81.20 550 ALA B CA 1
ATOM 2292 C C . ALA B 1 171 ? -3.090 33.995 17.258 1.00 78.07 550 ALA B C 1
ATOM 2293 O O . ALA B 1 171 ? -2.012 34.065 17.837 1.00 69.84 550 ALA B O 1
ATOM 2295 N N . GLY B 1 172 ? -3.213 33.869 15.938 1.00 80.36 551 GLY B N 1
ATOM 2296 C CA . GLY B 1 172 ? -2.081 33.888 15.039 1.00 81.27 551 GLY B CA 1
ATOM 2297 C C . GLY B 1 172 ? -1.295 35.179 15.120 1.00 88.97 551 GLY B C 1
ATOM 2298 O O . GLY B 1 172 ? -0.070 35.148 15.266 1.00 95.45 551 GLY B O 1
ATOM 2299 N N . ASP B 1 173 ? -2.000 36.315 15.058 1.00 94.14 552 ASP B N 1
ATOM 2300 C CA . ASP B 1 173 ? -1.365 37.646 15.091 1.00 92.71 552 ASP B CA 1
ATOM 2301 C C . ASP B 1 173 ? -0.592 37.868 16.355 1.00 84.99 552 ASP B C 1
ATOM 2302 O O . ASP B 1 173 ? 0.559 38.300 16.330 1.00 76.24 552 ASP B O 1
ATOM 2307 N N . LEU B 1 174 ? -1.246 37.590 17.470 1.00 76.47 553 LEU B N 1
ATOM 2308 C CA . LEU B 1 174 ? -0.626 37.844 18.724 1.00 74.33 55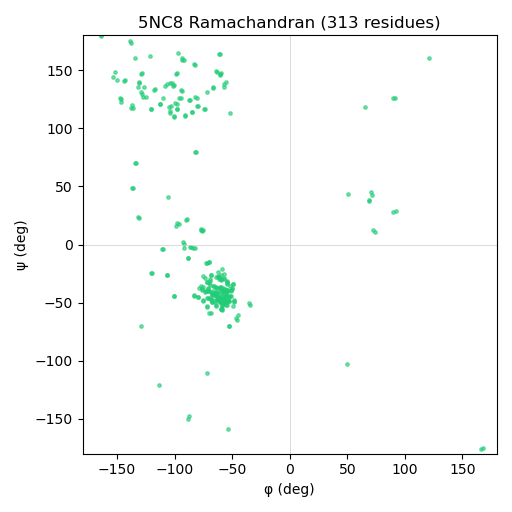3 LEU B CA 1
ATOM 2309 C C . LEU B 1 174 ? 0.593 36.952 18.837 1.00 75.24 553 LEU B C 1
ATOM 2310 O O . LEU B 1 174 ? 1.634 37.385 19.349 1.00 80.74 553 LEU B O 1
ATOM 2315 N N . PHE B 1 175 ? 0.485 35.721 18.326 1.00 72.50 554 PHE B N 1
ATOM 2316 C CA . PHE B 1 175 ? 1.593 34.773 18.388 1.00 65.14 554 PHE B CA 1
ATOM 2317 C C . PHE B 1 175 ? 2.766 35.299 17.571 1.00 64.95 554 PHE B C 1
ATOM 2318 O O . PHE B 1 175 ? 3.891 35.370 18.095 1.00 68.62 554 PHE B O 1
ATOM 2326 N N . SER B 1 176 ? 2.505 35.656 16.311 1.00 62.01 555 SER B N 1
ATOM 2327 C CA . SER B 1 176 ? 3.519 36.292 15.457 1.00 68.84 555 SER B CA 1
ATOM 2328 C C . SER B 1 176 ? 4.149 37.511 16.119 1.00 75.08 555 SER B C 1
ATOM 2329 O O . SER B 1 176 ? 5.320 37.471 16.497 1.00 86.43 555 SER B O 1
ATOM 2332 N N . GLN B 1 177 ? 3.368 38.584 16.257 1.00 80.69 556 GLN B N 1
ATOM 2333 C CA . GLN B 1 177 ? 3.836 39.848 16.830 1.00 81.33 556 GLN B CA 1
ATOM 2334 C C . GLN B 1 177 ? 4.850 39.614 17.957 1.00 78.71 556 GLN B C 1
ATOM 2335 O O . GLN B 1 177 ? 5.962 40.181 17.946 1.00 77.47 556 GLN B O 1
ATOM 2341 N N . HIS B 1 178 ? 4.487 38.754 18.902 1.00 74.52 557 HIS B N 1
ATOM 2342 C CA . HIS B 1 178 ? 5.362 38.473 20.039 1.00 81.24 557 HIS B CA 1
ATOM 2343 C C . HIS B 1 178 ? 6.642 37.721 19.644 1.00 79.73 557 HIS B C 1
ATOM 2344 O O . HIS B 1 178 ? 7.742 38.094 20.026 1.00 81.72 557 HIS B O 1
ATOM 2351 N N . ASP B 1 179 ? 6.497 36.678 18.859 1.00 78.09 558 ASP B N 1
ATOM 2352 C CA . ASP B 1 179 ? 7.642 35.920 18.439 1.00 82.03 558 ASP B CA 1
ATOM 2353 C C . ASP B 1 179 ? 8.676 36.823 17.749 1.00 80.51 558 ASP B C 1
ATOM 2354 O O . ASP B 1 179 ? 9.868 36.792 18.087 1.00 84.91 558 ASP B O 1
ATOM 2359 N N . ASN B 1 180 ? 8.230 37.616 16.782 1.00 77.17 559 ASN B N 1
ATOM 2360 C CA . ASN B 1 180 ? 9.133 38.526 16.068 1.00 79.93 559 ASN B CA 1
ATOM 2361 C C . ASN B 1 180 ? 9.664 39.590 17.013 1.00 83.46 559 ASN B C 1
ATOM 2362 O O . ASN B 1 180 ? 10.862 39.830 17.058 1.00 89.51 559 ASN B O 1
ATOM 2367 N N . ALA B 1 181 ? 8.786 40.216 17.788 1.00 85.25 560 ALA B N 1
ATOM 2368 C CA . ALA B 1 181 ? 9.238 41.130 18.843 1.00 86.59 560 ALA B CA 1
ATOM 2369 C C . ALA B 1 181 ? 10.364 40.489 19.660 1.00 84.50 560 ALA B C 1
ATOM 2370 O O . ALA B 1 181 ? 11.503 40.952 19.641 1.00 90.97 560 ALA B O 1
ATOM 2372 N N . SER B 1 182 ? 10.069 39.402 20.343 1.00 83.24 561 SER B N 1
ATOM 2373 C CA . SER B 1 182 ? 11.065 38.812 21.234 1.00 93.26 561 SER B CA 1
ATOM 2374 C C . SER B 1 182 ? 12.337 38.327 20.508 1.00 90.69 561 SER B C 1
ATOM 2375 O O . SER B 1 182 ? 13.403 38.288 21.081 1.00 94.06 561 SER B O 1
ATOM 2378 N N . LEU B 1 183 ? 12.224 37.966 19.247 1.00 86.70 562 LEU B N 1
ATOM 2379 C CA . LEU B 1 183 ? 13.403 37.654 18.434 1.00 84.81 562 LEU B CA 1
ATOM 2380 C C . LEU B 1 183 ? 14.381 38.844 18.349 1.00 87.22 562 LEU B C 1
ATOM 2381 O O . LEU B 1 183 ? 15.601 38.690 18.502 1.00 90.36 562 LEU B O 1
ATOM 2386 N N . HIS B 1 184 ? 13.833 40.028 18.081 1.00 86.84 563 HIS B N 1
ATOM 2387 C CA . HIS B 1 184 ? 14.625 41.254 17.953 1.00 89.24 563 HIS B CA 1
ATOM 2388 C C . HIS B 1 184 ? 15.298 41.596 19.262 1.00 92.12 563 HIS B C 1
ATOM 2389 O O . HIS B 1 184 ? 16.451 42.017 19.290 1.00 91.29 563 HIS B O 1
ATOM 2396 N N . GLU B 1 185 ? 14.550 41.443 20.343 1.00 98.19 564 GLU B N 1
ATOM 2397 C CA . GLU B 1 185 ? 15.115 41.559 21.689 1.00 107.85 564 GLU B CA 1
ATOM 2398 C C . GLU B 1 185 ? 16.399 40.753 21.932 1.00 106.35 564 GLU B C 1
ATOM 2399 O O . GLU B 1 185 ? 17.385 41.305 22.410 1.00 122.83 564 GLU B O 1
ATOM 2405 N N . LEU B 1 186 ? 16.360 39.458 21.631 1.00 97.50 565 LEU B N 1
ATOM 2406 C CA . LEU B 1 186 ? 17.429 38.509 21.990 1.00 95.19 565 LEU B CA 1
ATOM 2407 C C . LEU B 1 186 ? 18.466 38.349 20.946 1.00 93.70 565 LEU B C 1
ATOM 2408 O O . LEU B 1 186 ? 19.389 37.561 21.141 1.00 94.79 565 LEU B O 1
ATOM 2413 N N . ALA B 1 187 ? 18.289 39.004 19.809 1.00 90.14 566 ALA B N 1
ATOM 2414 C CA . ALA B 1 187 ? 19.326 38.974 18.800 1.00 90.27 566 ALA B CA 1
ATOM 2415 C C . ALA B 1 187 ? 20.678 39.376 19.411 1.00 93.48 566 ALA B C 1
ATOM 2416 O O . ALA B 1 187 ? 21.715 38.808 19.053 1.00 88.86 566 ALA B O 1
ATOM 2418 N N . ALA B 1 188 ? 20.624 40.321 20.365 1.00 98.47 567 ALA B N 1
ATOM 2419 C CA . ALA B 1 188 ? 21.793 40.892 21.070 1.00 95.90 567 ALA B CA 1
ATOM 2420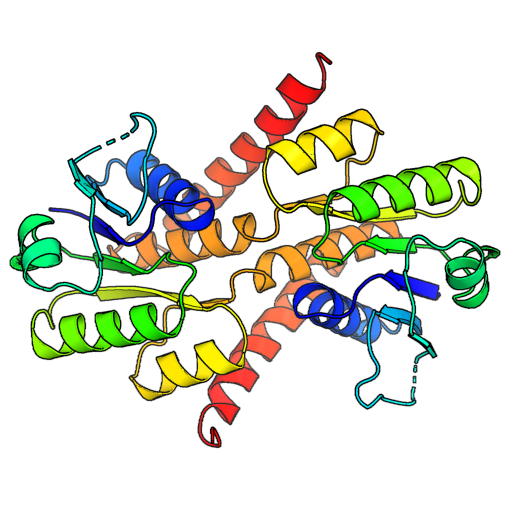 C C . ALA B 1 188 ? 22.694 39.911 21.809 1.00 95.05 567 ALA B C 1
ATOM 2421 O O . ALA B 1 188 ? 23.865 40.219 22.028 1.00 99.25 567 ALA B O 1
ATOM 242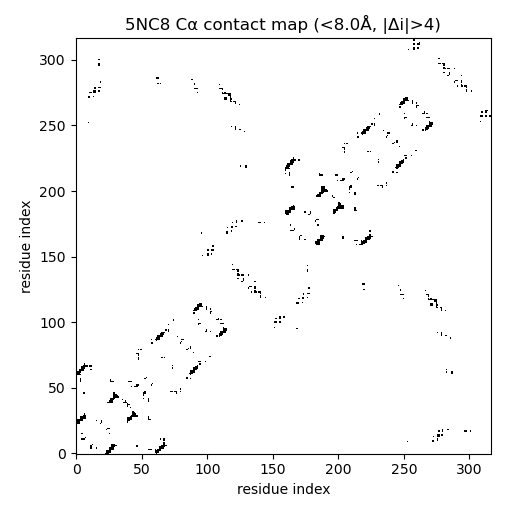3 N N . LEU B 1 189 ? 22.166 38.756 22.215 1.00 98.86 568 LEU B N 1
ATOM 2424 C CA . LEU B 1 189 ? 22.975 37.761 22.949 1.00 98.04 568 LEU B CA 1
ATOM 2425 C C . LEU B 1 189 ? 23.495 36.645 22.029 1.00 102.19 568 LEU B C 1
ATOM 2426 O O . LEU B 1 189 ? 23.940 35.613 22.522 1.00 113.84 568 LEU B O 1
ATOM 2431 N N . TRP B 1 190 ? 23.468 36.848 20.710 1.00 103.67 569 TRP B N 1
ATOM 2432 C CA . TRP B 1 190 ? 23.857 35.794 19.759 1.00 111.16 569 TRP B CA 1
ATOM 2433 C C . TRP B 1 190 ? 25.335 35.331 19.935 1.00 119.74 569 TRP B C 1
ATOM 2434 O O . TRP B 1 190 ? 26.201 36.136 20.285 1.00 127.28 569 TRP B O 1
ATOM 2445 N N . GLY B 1 191 ? 25.611 34.040 19.702 1.00 117.54 570 GLY B N 1
ATOM 2446 C CA . GLY B 1 191 ? 26.972 33.492 19.786 1.00 112.34 570 GLY B CA 1
ATOM 2447 C C . GLY B 1 191 ? 27.442 32.898 18.472 1.00 111.51 570 GLY B C 1
ATOM 2448 O O . GLY B 1 191 ? 27.955 33.613 17.609 1.00 108.36 570 GLY B O 1
#

B-factor: mean 94.34, std 20.94, range [58.07, 176.15]

InterPro domains:
  IPR003148 Regulator of K+ conductance, N-terminal lobe [PF02254] (409-519)
  IPR003148 Regulator of K+ conductance, N-terminal lobe [PS51201] (406-530)
  IPR004771 K+/H+ exchanger [TIGR00932] (10-292)
  IPR006153 Cation/H+ exchanger, transmembrane domain [PF00999] (11-381)
  IPR036291 NAD(P)-binding domain superfamily [SSF51735] (407-532)
  IPR038770 Sodium/solute symporter superfamily [G3DSA:1.20.1530.20] (1-393)
  IPR060284 Potassium efflux system KefB/KefC-like, C-terminal domain [PF27452] (528-598)

CATH classification: 3.40.50.720

Solvent-accessible surface area: 15577 Å² total; per-residue (Å²): 113,28,0,0,0,0,4,47,34,88,0,0,66,9,0,0,101,0,0,51,73,83,52,36,72,2,4,5,0,41,126,81,102,84,169,79,81,144,165,47,122,38,57,80,14,36,8,11,106,82,92,16,3,75,57,4,31,1,172,113,11,65,1,1,0,0,1,28,109,41,51,112,71,0,21,71,0,0,83,36,2,88,160,63,17,106,168,17,101,16,0,0,10,0,32,47,80,184,3,0,68,76,0,25,208,65,56,10,85,15,18,55,19,15,6,8,17,0,0,8,48,0,0,24,55,0,4,38,46,39,71,42,67,58,96,56,0,81,138,20,1,78,109,30,25,116,116,4,55,45,24,1,68,95,115,30,78,149,273,99,19,0,0,0,0,5,50,34,89,0,0,74,11,0,0,102,0,0,54,68,84,60,46,51,5,3,5,0,30,140,57,140,65,165,165,112,88,123,48,55,140,12,33,9,12,105,83,94,16,3,75,56,3,24,1,168,102,10,87,1,0,0,0,1,28,107,40,50,111,66,0,22,71,0,0,85,36,2,86,162,60,17,103,168,17,105,17,0,0,12,0,31,38,76,157,3,0,25,41,0,27,172,63,56,9,85,21,19,58,20,15,5,7,17,0,0,8,46,0,0,25,51,0,2,39,43,40,70,40,67,58,96,56,0,84,140,17,1,78,106,29,24,117,128,10,54,57,29,2,86,127,78,18,92,148,79,91

Organism: Shewanella denitrificans (strain OS217 / ATCC BAA-1090 / DSM 15013) (NCBI:txid318161)

Secondary structure (DSSP, 8-state):
-EEEEE--SHHHHHHHHHHHHTT-EEEEEESS--------EEEES-TT-HHHHHHTTTTT-SEEEE--S-HHHHHHHHHHHHHH-TT-EEEEEESSHHHHHHHHHTT---EEETTHHHHHHHHHHHHHHTT--HHHHHHHHHHHHHHHHHHHHHHHHT-/--EEEE--SHHHHHHHHHHHHTT--EEEEESS-PPP---EEES-TT-HHHHHHTTTTT-SEEEE--S-HHHHHHHHHHHHHH-TT-EEEEEE-SHHHHHHHHHTT---EEETTHHHHHHHHHHHHHHTT--HHHHHHHHHHHHHHHHHHHHHHGGG--